Protein AF-W9XKM1-F1 (afdb_monomer)

Solvent-accessible surface area (backbone atoms only — not comparable to full-atom values): 10961 Å² total; per-residue (Å²): 141,80,84,82,75,74,80,85,58,85,88,70,73,71,80,74,59,66,71,58,50,53,51,24,48,54,52,38,50,54,52,42,35,68,69,61,77,43,80,71,68,60,67,66,63,49,51,52,53,51,56,57,52,71,76,43,69,80,88,74,61,53,61,64,57,55,27,32,53,25,26,48,48,12,39,14,36,40,74,69,46,88,64,74,49,100,87,43,54,47,30,51,67,38,40,53,52,20,59,73,55,48,57,98,63,76,60,50,86,80,45,43,65,62,48,46,34,32,38,50,42,46,21,51,43,26,46,74,71,73,36,50,74,59,16,53,49,36,45,48,52,47,57,54,52,51,48,57,51,23,73,73,64,80,43,88,72,78,61,88,76,37,67,60,51,44,58,52,56,44,44,55,48,34,41,73,72,62,77,39,74,77,83,70,69,82,83,127

Radius of gyration: 17.07 Å; Cα contacts (8 Å, |Δi|>4): 167; chains: 1; bounding box: 62×36×40 Å

Organism: NCBI:txid1182542

Secondary structure (DSSP, 8-state):
---------GGG-PPPPHHHHHHHHHHHHHHHHHHHS--SS-HHHHHHHHHHHHTS-GGGS-HHHHHHHHHHHHHHHHHHS-S-BTTBSTTHHHHHHHHHHS-SS--TTTSHHHHHHHHHHHHHHHHHTT-HHHHHHHHHHHHHHHHHHHHHHT-----TT-HHHIIIIIHHHHHHTTSS---PPP--

pLDDT: mean 70.43, std 17.5, range [31.95, 93.12]

Foldseek 3Di:
DDDPPPPPDLVPDDDDDLVVLLVLLVLLQVVLCVLAVDDLDDSVVLSVVSVVCVVDDVVVDDLLNLLLSLLSQLRSQQSVDAAADPVGGRSVVSLVSSVVSQPPQNPCVPVVSSSSSSLLSSLLSCLLQVVNVSNVVSLVSNVVVLVVVCVVPVDCPPCVSPSSCSSVVSVVVCCVVVVHPHRDDPDD

Mean predicted aligned error: 11.49 Å

Structure (mmCIF, N/CA/C/O backbone):
data_AF-W9XKM1-F1
#
_entry.id   AF-W9XKM1-F1
#
loop_
_atom_site.group_PDB
_atom_site.id
_atom_site.type_symbol
_atom_site.label_atom_id
_atom_site.label_alt_id
_atom_site.label_comp_id
_atom_site.label_asym_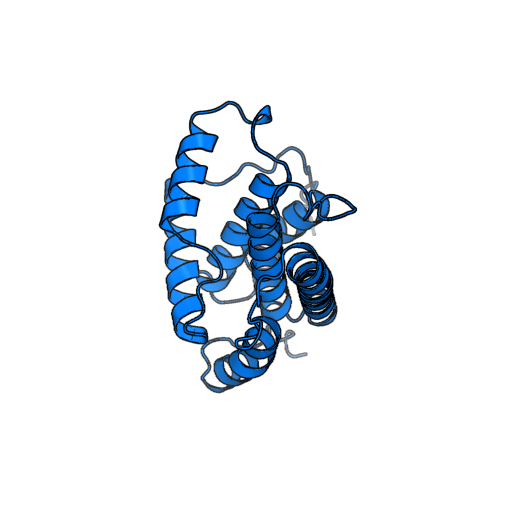id
_atom_site.label_entity_id
_atom_site.label_seq_id
_atom_site.pdbx_PDB_ins_code
_atom_site.Cartn_x
_atom_site.Cartn_y
_atom_site.Cartn_z
_atom_site.occupancy
_atom_site.B_iso_or_equiv
_atom_site.auth_seq_id
_atom_site.auth_comp_id
_atom_site.auth_asym_id
_atom_site.auth_atom_id
_atom_site.pdbx_PDB_model_num
ATOM 1 N N . MET A 1 1 ? -38.779 -1.112 3.020 1.00 37.41 1 MET A N 1
ATOM 2 C CA . MET A 1 1 ? -37.574 -1.793 2.506 1.00 37.41 1 MET A CA 1
ATOM 3 C C . MET A 1 1 ? -37.216 -1.157 1.175 1.00 37.41 1 MET A C 1
ATOM 5 O O . MET A 1 1 ? -37.836 -1.490 0.178 1.00 37.41 1 MET A O 1
ATOM 9 N N . HIS A 1 2 ? -36.272 -0.221 1.168 1.00 33.53 2 HIS A N 1
ATOM 10 C CA . HIS A 1 2 ? -35.608 0.214 -0.058 1.00 33.53 2 HIS A CA 1
ATOM 11 C C . HIS A 1 2 ? -34.114 0.034 0.182 1.00 33.53 2 HIS A C 1
ATOM 13 O O . HIS A 1 2 ? -33.497 0.779 0.934 1.00 33.53 2 HIS A O 1
ATOM 19 N N . GLN A 1 3 ? -33.582 -1.066 -0.350 1.00 35.78 3 GLN A N 1
ATOM 20 C CA . GLN A 1 3 ? -32.151 -1.233 -0.546 1.00 35.78 3 GLN A CA 1
ATOM 21 C C . GLN A 1 3 ? -31.776 -0.336 -1.721 1.00 35.78 3 GLN A C 1
ATOM 23 O O . GLN A 1 3 ? -32.023 -0.694 -2.871 1.00 35.78 3 GLN A O 1
ATOM 28 N N . ASP A 1 4 ? -31.196 0.822 -1.424 1.00 36.50 4 ASP A N 1
ATOM 29 C CA . ASP A 1 4 ? -30.452 1.591 -2.413 1.00 36.50 4 ASP A CA 1
ATOM 30 C C . ASP A 1 4 ? -29.181 0.808 -2.753 1.00 36.50 4 ASP A C 1
ATOM 32 O O . ASP A 1 4 ? -28.128 0.950 -2.127 1.00 36.50 4 ASP A O 1
ATOM 36 N N . GLN A 1 5 ? -29.295 -0.082 -3.738 1.00 37.34 5 GLN A N 1
ATOM 37 C CA . GLN A 1 5 ? -28.130 -0.554 -4.466 1.00 37.34 5 GLN A CA 1
ATOM 38 C C . GLN A 1 5 ? -27.598 0.622 -5.277 1.00 37.34 5 GLN A C 1
ATOM 40 O O . GLN A 1 5 ? -28.120 0.946 -6.341 1.00 37.34 5 GLN A O 1
ATOM 45 N N . ILE A 1 6 ? -26.566 1.278 -4.750 1.00 46.25 6 ILE A N 1
ATOM 46 C CA . ILE A 1 6 ? -25.775 2.243 -5.510 1.00 46.25 6 ILE A CA 1
ATOM 47 C C . ILE A 1 6 ? -25.197 1.485 -6.716 1.00 46.25 6 ILE A C 1
ATOM 49 O O . ILE A 1 6 ? -24.478 0.500 -6.512 1.00 46.25 6 ILE A O 1
ATOM 53 N N . PRO A 1 7 ? -25.494 1.901 -7.961 1.00 38.72 7 PRO A N 1
ATOM 54 C CA . PRO A 1 7 ? -24.871 1.324 -9.139 1.00 38.72 7 PRO A CA 1
ATOM 55 C C . PRO A 1 7 ? -23.360 1.522 -9.025 1.00 38.72 7 PRO A C 1
ATOM 57 O O . PRO A 1 7 ? -22.879 2.648 -8.903 1.00 38.72 7 PRO A O 1
ATOM 60 N N . TRP A 1 8 ? -22.603 0.428 -9.016 1.00 50.75 8 TRP A N 1
ATOM 61 C CA . TRP A 1 8 ? -21.153 0.495 -9.100 1.00 50.75 8 TRP A CA 1
ATOM 62 C C . TRP A 1 8 ? -20.805 1.011 -10.506 1.00 50.75 8 TRP A C 1
ATOM 64 O O . TRP A 1 8 ? -20.837 0.265 -11.478 1.00 50.75 8 TRP A O 1
ATOM 74 N N . ASP A 1 9 ? -20.535 2.307 -10.648 1.00 42.50 9 ASP A N 1
ATOM 75 C CA . ASP A 1 9 ? -19.925 2.841 -11.864 1.00 42.50 9 ASP A CA 1
ATOM 76 C C . ASP A 1 9 ? -18.401 2.893 -11.655 1.00 42.50 9 ASP A C 1
ATOM 78 O O . ASP A 1 9 ? -17.903 3.766 -10.938 1.00 42.50 9 ASP A O 1
ATOM 82 N N . PRO A 1 10 ? -17.622 1.964 -12.241 1.00 45.06 10 PRO A N 1
ATOM 83 C CA . PRO A 1 10 ? -16.162 1.953 -12.131 1.00 45.06 10 PRO A CA 1
ATOM 84 C C . PRO A 1 10 ? -15.509 3.177 -12.801 1.00 45.06 10 PRO A C 1
ATOM 86 O O . PRO A 1 10 ? -14.310 3.401 -12.621 1.00 45.06 10 PRO A O 1
ATOM 89 N N . SER A 1 11 ? -16.282 3.968 -13.551 1.00 43.75 11 SER A N 1
ATOM 90 C CA . SER A 1 11 ? -15.864 5.210 -14.214 1.00 43.75 11 SER A CA 1
ATOM 91 C C . SER A 1 11 ? -15.835 6.412 -13.260 1.00 43.75 11 SER A C 1
ATOM 93 O O . SER A 1 11 ? -15.172 7.403 -13.552 1.00 43.75 11 SER A O 1
ATOM 95 N N . ALA A 1 12 ? -16.511 6.324 -12.108 1.00 52.44 12 ALA A N 1
ATOM 96 C CA . ALA A 1 12 ? -16.621 7.400 -11.117 1.00 52.44 12 ALA A CA 1
ATOM 97 C C . ALA A 1 12 ? -15.584 7.304 -9.979 1.00 52.44 12 ALA A C 1
ATOM 99 O O . ALA A 1 12 ? -15.695 8.001 -8.969 1.00 52.44 12 ALA A O 1
ATOM 100 N N . PHE A 1 13 ? -14.579 6.430 -10.105 1.00 64.56 13 PHE A N 1
ATOM 101 C CA . PHE A 1 13 ? -13.534 6.286 -9.094 1.00 64.56 13 PHE A CA 1
ATOM 102 C C . PHE A 1 13 ? -12.560 7.474 -9.154 1.00 64.56 13 PHE A C 1
ATOM 104 O O . PHE A 1 13 ? -11.549 7.439 -9.857 1.00 64.56 13 PHE A O 1
ATOM 111 N N . SER A 1 14 ? -12.874 8.544 -8.424 1.00 73.25 14 SER A N 1
ATOM 112 C CA . SER A 1 14 ? -11.976 9.683 -8.236 1.00 73.25 14 SER A CA 1
ATOM 113 C C . SER A 1 14 ? -10.984 9.402 -7.109 1.00 73.25 14 SER A C 1
ATOM 115 O O . SER A 1 14 ? -11.387 9.020 -6.007 1.00 73.25 14 SER A O 1
ATOM 117 N N . LEU A 1 15 ? -9.694 9.633 -7.360 1.00 79.62 15 LEU A N 1
ATOM 118 C CA . LEU A 1 15 ? -8.686 9.605 -6.302 1.00 79.62 15 LEU A CA 1
ATOM 119 C C . LEU A 1 15 ? -8.978 10.702 -5.259 1.00 79.62 15 LEU A C 1
ATOM 121 O O . LEU A 1 15 ? -9.463 11.778 -5.619 1.00 79.62 15 LEU A O 1
ATOM 125 N N . PRO A 1 16 ? -8.699 10.449 -3.968 1.00 85.75 16 PRO A N 1
ATOM 126 C CA . PRO A 1 16 ? -8.820 11.471 -2.939 1.00 85.75 16 PRO A CA 1
ATOM 127 C C . PRO A 1 16 ? -7.773 12.588 -3.128 1.00 85.75 16 PRO A C 1
ATOM 129 O O . PRO A 1 16 ? -6.816 12.411 -3.883 1.00 85.75 16 PRO A O 1
ATOM 132 N N . PRO A 1 17 ? -7.917 13.731 -2.430 1.00 87.50 17 PRO A N 1
ATOM 133 C CA . PRO A 1 17 ? -6.963 14.834 -2.519 1.00 87.50 17 PRO A CA 1
ATOM 134 C C . PRO A 1 17 ? -5.532 14.402 -2.181 1.00 87.50 17 PRO A C 1
ATOM 136 O O . PRO A 1 17 ? -5.320 13.5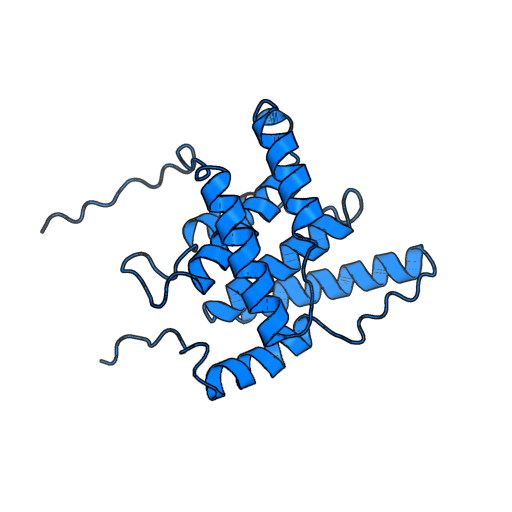83 -1.285 1.00 87.50 17 PRO A O 1
ATOM 139 N N . ASN A 1 18 ? -4.542 15.001 -2.845 1.00 87.75 18 ASN A N 1
ATOM 140 C CA . ASN A 1 18 ? -3.132 14.642 -2.664 1.00 87.75 18 ASN A CA 1
ATOM 141 C C . ASN A 1 18 ? -2.648 14.752 -1.222 1.00 87.75 18 ASN A C 1
ATOM 143 O O . ASN A 1 18 ? -1.907 13.884 -0.778 1.00 87.75 18 ASN A O 1
ATOM 147 N N . ASP A 1 19 ? -3.100 15.762 -0.477 1.00 89.81 19 ASP A N 1
ATOM 148 C CA . ASP A 1 19 ? -2.729 15.933 0.932 1.00 89.81 19 ASP A CA 1
ATOM 149 C C . ASP A 1 19 ? -3.210 14.754 1.786 1.00 89.81 19 ASP A C 1
ATOM 151 O O . ASP A 1 19 ? -2.513 14.290 2.688 1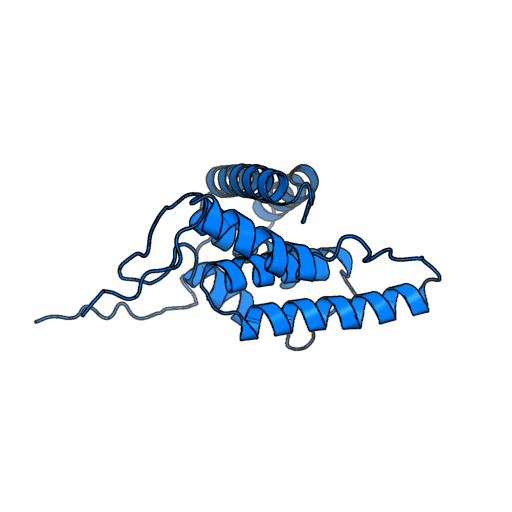.00 89.81 19 ASP A O 1
ATOM 155 N N . TYR A 1 20 ? -4.384 14.207 1.457 1.00 90.38 20 TYR A N 1
ATOM 156 C CA . TYR A 1 20 ? -4.904 13.017 2.117 1.00 90.38 20 TYR A CA 1
ATOM 157 C C . TYR A 1 20 ? -4.104 11.771 1.730 1.00 90.38 20 TYR A C 1
ATOM 159 O O . TYR A 1 20 ? -3.765 10.974 2.601 1.00 90.38 20 TYR A O 1
ATOM 167 N N . ILE A 1 21 ? -3.733 11.617 0.454 1.00 92.31 21 ILE A N 1
ATOM 168 C CA . ILE A 1 21 ? -2.845 10.526 0.017 1.00 92.31 21 ILE A CA 1
ATOM 169 C C . ILE A 1 21 ? -1.491 10.627 0.732 1.00 92.31 21 ILE A C 1
ATOM 171 O O . ILE A 1 21 ? -0.988 9.621 1.226 1.00 92.31 21 ILE A O 1
ATOM 175 N N . ALA A 1 22 ? -0.928 11.830 0.851 1.00 92.31 22 ALA A N 1
ATOM 176 C CA . ALA A 1 22 ? 0.333 12.057 1.543 1.00 92.31 22 ALA A CA 1
ATOM 177 C C . ALA A 1 22 ? 0.248 11.694 3.029 1.00 92.31 22 ALA A C 1
ATOM 179 O O . ALA A 1 22 ? 1.151 11.049 3.560 1.00 92.31 22 ALA A O 1
ATOM 180 N N . HIS A 1 23 ? -0.863 12.024 3.688 1.00 93.12 23 HIS A N 1
ATOM 181 C CA . HIS A 1 23 ? -1.131 11.561 5.045 1.00 93.12 23 HIS A CA 1
ATOM 182 C C . HIS A 1 23 ? -1.189 10.025 5.125 1.00 93.12 23 HIS A C 1
ATOM 184 O O . HIS A 1 23 ? -0.547 9.432 5.991 1.00 93.12 23 HIS A O 1
ATOM 190 N N . LEU A 1 24 ? -1.892 9.359 4.201 1.00 91.75 24 LEU A N 1
ATOM 191 C CA . LEU A 1 24 ? -1.970 7.892 4.164 1.00 91.75 24 LEU A CA 1
ATOM 192 C C . LEU A 1 24 ? -0.611 7.223 3.920 1.00 91.75 24 LEU A C 1
ATOM 194 O O . LEU A 1 24 ? -0.358 6.160 4.486 1.00 91.75 24 LEU A O 1
ATOM 198 N N . VAL A 1 25 ? 0.274 7.838 3.133 1.00 92.06 25 VAL A N 1
ATOM 199 C CA . VAL A 1 25 ? 1.662 7.381 2.953 1.00 92.06 25 VAL A CA 1
ATOM 200 C C . VAL A 1 25 ? 2.402 7.373 4.290 1.00 92.06 25 VAL A C 1
ATOM 202 O O . VAL A 1 25 ? 2.998 6.359 4.642 1.00 92.06 25 VAL A O 1
ATOM 205 N N . GLN A 1 26 ? 2.312 8.460 5.062 1.00 91.06 26 GLN A N 1
ATOM 206 C CA . GLN A 1 26 ? 2.967 8.564 6.372 1.00 91.06 26 GLN A CA 1
ATOM 207 C C . GLN A 1 26 ? 2.415 7.545 7.374 1.00 91.06 26 GLN A C 1
ATOM 209 O O . GLN A 1 26 ? 3.177 6.894 8.087 1.00 91.06 26 GLN A O 1
ATOM 214 N N . VAL A 1 27 ? 1.090 7.361 7.397 1.00 90.00 27 VAL A N 1
ATOM 215 C CA . VAL A 1 27 ? 0.441 6.316 8.206 1.00 90.00 27 VAL A CA 1
ATOM 216 C C . VAL A 1 27 ? 0.972 4.938 7.809 1.00 90.00 27 VAL A C 1
ATOM 218 O O . VAL A 1 27 ? 1.378 4.153 8.664 1.00 90.00 27 VAL A O 1
ATOM 221 N N . THR A 1 28 ? 1.002 4.648 6.510 1.00 87.62 28 THR A N 1
ATOM 222 C CA . THR A 1 28 ? 1.434 3.350 5.988 1.00 87.62 28 THR A CA 1
ATOM 223 C C . THR A 1 28 ? 2.886 3.058 6.352 1.00 87.62 28 THR A C 1
ATOM 225 O O . THR A 1 28 ? 3.167 2.001 6.917 1.00 87.62 28 THR A O 1
ATOM 228 N N . ASP A 1 29 ? 3.790 4.006 6.111 1.00 86.56 29 ASP A N 1
ATOM 229 C CA . ASP A 1 29 ? 5.207 3.874 6.453 1.00 86.56 29 ASP A CA 1
ATOM 230 C C . ASP A 1 29 ? 5.412 3.648 7.958 1.00 86.56 29 ASP A C 1
ATOM 232 O O . ASP A 1 29 ? 6.050 2.671 8.357 1.00 86.56 29 ASP A O 1
ATOM 236 N N . TYR A 1 30 ? 4.784 4.471 8.806 1.00 85.62 30 TYR A N 1
ATOM 237 C CA . TYR A 1 30 ? 4.894 4.354 10.260 1.00 85.62 30 TYR A CA 1
ATOM 238 C C . TYR A 1 30 ? 4.453 2.975 10.769 1.00 85.62 30 TYR A C 1
ATOM 240 O O . TYR A 1 30 ? 5.149 2.338 11.567 1.00 85.62 30 TYR A O 1
ATOM 248 N N . HIS A 1 31 ? 3.299 2.490 10.307 1.00 81.38 31 HIS A N 1
ATOM 249 C CA . HIS A 1 31 ? 2.746 1.218 10.766 1.00 81.38 31 HIS A CA 1
ATOM 250 C C . HIS A 1 31 ? 3.530 0.011 10.235 1.00 81.38 31 HIS A C 1
ATOM 252 O O . HIS A 1 31 ? 3.802 -0.911 11.007 1.00 81.38 31 HIS A O 1
ATOM 258 N N . ILE A 1 32 ? 3.941 0.009 8.964 1.00 77.25 32 ILE A N 1
ATOM 259 C CA . ILE A 1 32 ? 4.715 -1.101 8.388 1.00 77.25 32 ILE A CA 1
ATOM 260 C C . ILE A 1 32 ? 6.120 -1.160 9.004 1.00 77.25 32 ILE A C 1
ATOM 262 O O . ILE A 1 32 ? 6.561 -2.242 9.413 1.00 77.25 32 ILE A O 1
ATOM 266 N N . ASN A 1 33 ? 6.798 -0.016 9.151 1.00 74.19 33 ASN A N 1
ATOM 267 C CA . ASN A 1 33 ? 8.105 0.039 9.808 1.00 74.19 33 ASN A CA 1
ATOM 268 C C . ASN A 1 33 ? 8.017 -0.446 11.257 1.00 74.19 33 ASN A C 1
ATOM 270 O O . ASN A 1 33 ? 8.885 -1.194 11.702 1.00 74.19 33 ASN A O 1
ATOM 274 N N . ARG A 1 34 ? 6.935 -0.117 11.971 1.00 71.50 34 ARG A N 1
ATOM 275 C CA . ARG A 1 34 ? 6.706 -0.606 13.336 1.00 71.50 34 ARG A CA 1
ATOM 276 C C . ARG A 1 34 ? 6.471 -2.115 13.404 1.00 71.50 34 ARG A C 1
ATOM 278 O O . ARG A 1 34 ? 6.966 -2.752 14.330 1.00 71.50 34 ARG A O 1
ATOM 285 N N . ILE A 1 35 ? 5.729 -2.691 12.456 1.00 65.00 35 ILE A N 1
ATOM 286 C CA . ILE A 1 35 ? 5.505 -4.142 12.416 1.00 65.00 35 ILE A CA 1
ATOM 287 C C . ILE A 1 35 ? 6.838 -4.832 12.133 1.00 65.00 35 ILE A C 1
ATOM 289 O O . ILE A 1 35 ? 7.233 -5.732 12.868 1.00 65.00 35 ILE A O 1
ATOM 293 N N . GLY A 1 36 ? 7.581 -4.398 11.114 1.00 56.91 36 GLY A N 1
ATOM 294 C CA . GLY A 1 36 ? 8.627 -5.225 10.521 1.00 56.91 36 GLY A CA 1
ATOM 295 C C . GLY A 1 36 ? 10.058 -4.722 10.508 1.00 56.91 36 GLY A C 1
ATOM 296 O O . GLY A 1 36 ? 10.932 -5.518 10.167 1.00 56.91 36 GLY A O 1
ATOM 297 N N . ASN A 1 37 ? 10.317 -3.455 10.832 1.00 57.12 37 ASN A N 1
ATOM 298 C CA . ASN A 1 37 ? 11.535 -2.756 10.394 1.00 57.12 37 ASN A CA 1
ATOM 299 C C . ASN A 1 37 ? 11.802 -2.983 8.888 1.00 57.12 37 ASN A C 1
ATOM 301 O O . ASN A 1 37 ? 12.943 -3.184 8.466 1.00 57.12 37 ASN A O 1
ATOM 305 N N . CYS A 1 38 ? 10.729 -3.052 8.097 1.00 57.44 38 CYS A N 1
ATOM 306 C CA . CYS A 1 38 ? 10.755 -3.356 6.675 1.00 57.44 38 CYS A CA 1
ATOM 307 C C . CYS A 1 38 ? 10.128 -2.177 5.939 1.00 57.44 38 CYS A C 1
ATOM 309 O O . CYS A 1 38 ? 8.938 -1.928 6.089 1.00 57.44 38 CYS A O 1
ATOM 311 N N . SER A 1 39 ? 10.931 -1.467 5.152 1.00 65.38 39 SER A N 1
ATOM 312 C CA . SER A 1 39 ? 10.422 -0.462 4.225 1.00 65.38 39 SER A CA 1
ATOM 313 C C . SER A 1 39 ? 9.959 -1.189 2.962 1.00 65.38 39 SER A C 1
ATOM 315 O O . SER A 1 39 ? 10.750 -1.864 2.302 1.00 65.38 39 SER A O 1
ATOM 317 N N . VAL A 1 40 ? 8.653 -1.128 2.690 1.00 70.56 40 VAL A N 1
ATOM 318 C CA . VAL A 1 40 ? 8.044 -1.723 1.485 1.00 70.56 40 VAL A CA 1
ATOM 319 C C . VAL A 1 40 ? 8.234 -0.815 0.275 1.00 70.56 40 VAL A C 1
ATOM 321 O O . VAL A 1 40 ? 8.326 -1.325 -0.833 1.00 70.56 40 VAL A O 1
ATOM 324 N N . PHE A 1 41 ? 8.296 0.497 0.499 1.00 78.00 41 PHE A N 1
ATOM 325 C CA . PHE A 1 41 ? 8.561 1.533 -0.495 1.00 78.00 41 PHE A CA 1
ATOM 326 C C . PHE A 1 41 ? 9.168 2.760 0.204 1.00 78.00 41 PHE A C 1
ATOM 328 O O . PHE A 1 41 ? 9.021 2.914 1.421 1.00 78.00 41 PHE A O 1
ATOM 335 N N . ASP A 1 42 ? 9.827 3.641 -0.553 1.00 83.56 42 ASP A N 1
ATOM 336 C CA . ASP A 1 42 ? 10.348 4.918 -0.044 1.00 83.56 42 ASP A CA 1
ATOM 337 C C . ASP A 1 42 ? 9.249 6.006 -0.076 1.00 83.56 42 ASP A C 1
ATOM 339 O O . ASP A 1 42 ? 8.798 6.392 -1.165 1.00 83.56 42 ASP A O 1
ATOM 343 N N . PRO A 1 43 ? 8.821 6.546 1.085 1.00 86.56 43 PRO A N 1
ATOM 344 C CA . PRO A 1 43 ? 7.783 7.575 1.155 1.00 86.56 43 PRO A CA 1
ATOM 345 C C . PRO A 1 43 ? 8.127 8.845 0.375 1.00 86.56 43 PRO A C 1
ATOM 347 O O . PRO A 1 43 ? 7.245 9.465 -0.216 1.00 86.56 43 PRO A O 1
ATOM 350 N N . THR A 1 44 ? 9.401 9.237 0.351 1.00 87.81 44 THR A N 1
ATOM 351 C CA . THR A 1 44 ? 9.869 10.453 -0.326 1.00 87.81 44 THR A CA 1
ATOM 352 C C . THR A 1 44 ? 9.739 10.287 -1.832 1.00 87.81 44 THR A C 1
ATOM 354 O O . THR A 1 44 ? 9.128 11.122 -2.502 1.00 87.81 44 THR A O 1
ATOM 357 N N . VAL A 1 45 ? 10.230 9.160 -2.356 1.00 87.44 45 VAL A N 1
ATOM 358 C CA . VAL A 1 45 ? 10.136 8.828 -3.786 1.00 87.44 45 VAL A CA 1
ATOM 359 C C . VAL A 1 45 ? 8.674 8.731 -4.219 1.00 87.44 45 VAL A C 1
ATOM 361 O O . VAL A 1 45 ? 8.307 9.239 -5.283 1.00 87.44 45 VAL A O 1
ATOM 364 N N . PHE A 1 46 ? 7.819 8.129 -3.392 1.00 88.81 46 PHE A N 1
ATOM 365 C CA . PHE A 1 46 ? 6.390 8.036 -3.676 1.00 88.81 46 PHE A CA 1
ATOM 366 C C . PHE A 1 46 ? 5.721 9.419 -3.740 1.00 88.81 46 PHE A C 1
ATOM 368 O O . PHE A 1 46 ? 4.984 9.707 -4.685 1.00 88.81 46 PHE A O 1
ATOM 375 N N . LEU A 1 47 ? 5.989 10.303 -2.773 1.00 90.38 47 LEU A N 1
ATOM 376 C CA . LEU A 1 47 ? 5.415 11.654 -2.743 1.00 90.38 47 LEU A CA 1
ATOM 377 C C . LEU A 1 47 ? 5.896 12.517 -3.916 1.00 90.38 47 LEU A C 1
ATOM 379 O O . LEU A 1 47 ? 5.104 13.265 -4.495 1.00 90.38 47 LEU A O 1
ATOM 383 N N . GLU A 1 48 ? 7.157 12.377 -4.326 1.00 89.50 48 GLU A N 1
ATOM 384 C CA . GLU A 1 48 ? 7.662 13.027 -5.537 1.00 89.50 48 GLU A CA 1
ATOM 385 C C . GLU A 1 48 ? 6.924 12.546 -6.793 1.00 89.50 48 GLU A C 1
ATOM 387 O O . GLU A 1 48 ? 6.491 13.366 -7.612 1.00 89.50 48 GLU A O 1
ATOM 392 N N . LYS A 1 49 ? 6.741 11.226 -6.948 1.00 87.19 49 LYS A N 1
ATOM 393 C CA . LYS A 1 49 ? 5.960 10.645 -8.053 1.00 87.19 49 LYS A CA 1
ATOM 394 C C . LYS A 1 49 ? 4.504 11.138 -8.028 1.00 87.19 49 LYS A C 1
ATOM 396 O O . LYS A 1 49 ? 3.956 11.487 -9.079 1.00 87.19 49 LYS A O 1
ATOM 401 N N . LEU A 1 50 ? 3.894 11.252 -6.845 1.00 88.38 50 LEU A N 1
ATOM 402 C CA . LEU A 1 50 ? 2.534 11.773 -6.653 1.00 88.38 50 LEU A CA 1
ATOM 403 C C . LEU A 1 50 ? 2.398 13.236 -7.098 1.00 88.38 50 LEU A C 1
ATOM 405 O O . LEU A 1 50 ? 1.469 13.569 -7.842 1.00 88.38 50 LEU A O 1
ATOM 409 N N . ALA A 1 51 ? 3.342 14.097 -6.711 1.00 86.56 51 ALA A N 1
ATOM 410 C CA . ALA A 1 51 ? 3.363 15.505 -7.110 1.00 86.56 51 ALA A CA 1
ATOM 411 C C . ALA A 1 51 ? 3.556 15.676 -8.630 1.00 86.56 51 ALA A C 1
ATOM 413 O O . ALA A 1 51 ? 2.884 16.496 -9.268 1.00 86.56 51 ALA A O 1
ATOM 414 N N . ARG A 1 52 ? 4.423 14.857 -9.241 1.00 84.56 52 ARG A N 1
ATOM 415 C CA . ARG A 1 52 ? 4.649 14.856 -10.700 1.00 84.56 52 ARG A CA 1
ATOM 416 C C . ARG A 1 52 ? 3.426 14.386 -11.482 1.00 84.56 52 ARG A C 1
ATOM 418 O O . ARG A 1 52 ? 3.148 14.910 -12.553 1.00 84.56 52 ARG A O 1
ATOM 425 N N . THR A 1 53 ? 2.688 13.419 -10.946 1.00 80.62 53 THR A N 1
ATOM 426 C CA . THR A 1 53 ? 1.503 12.867 -11.618 1.00 80.62 53 THR A CA 1
ATOM 427 C C . THR A 1 53 ? 0.300 13.793 -11.491 1.00 80.62 53 THR A C 1
ATOM 429 O O . THR A 1 53 ? -0.481 13.914 -12.423 1.00 80.62 53 THR A O 1
ATOM 4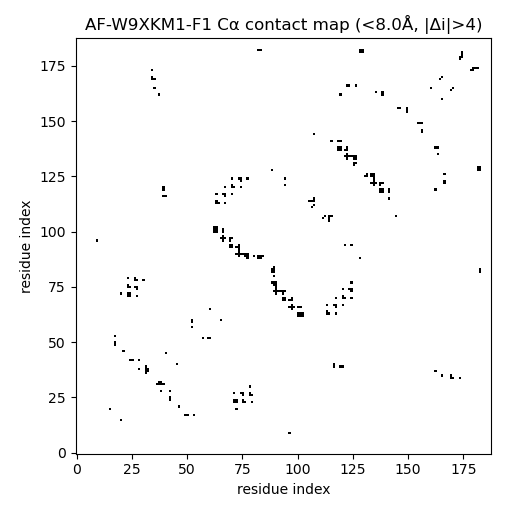32 N N . SER A 1 54 ? 0.181 14.505 -10.372 1.00 74.81 54 SER A N 1
ATOM 433 C CA . SER A 1 54 ? -0.914 15.459 -10.151 1.00 74.81 54 SER A CA 1
ATOM 434 C C . SER A 1 54 ? -0.804 16.739 -10.972 1.00 74.81 54 SER A C 1
ATOM 436 O O . SER A 1 54 ? -1.804 17.407 -11.207 1.00 74.81 54 SER A O 1
ATOM 438 N N . SER A 1 55 ? 0.412 17.095 -11.389 1.00 64.38 55 SER A N 1
ATOM 439 C CA . SER A 1 55 ? 0.669 18.229 -12.284 1.00 64.38 55 SER A CA 1
ATOM 440 C C . SER A 1 55 ? 0.554 17.864 -13.771 1.00 64.38 55 SER A C 1
ATOM 442 O O . SER A 1 55 ? 0.573 18.758 -14.617 1.00 64.38 55 SER A O 1
ATOM 444 N N . ARG A 1 56 ? 0.410 16.574 -14.103 1.00 59.06 56 ARG A N 1
ATOM 445 C CA . ARG A 1 56 ? 0.232 16.060 -15.468 1.00 59.06 56 ARG A CA 1
ATOM 446 C C . ARG A 1 56 ? -1.207 15.601 -15.694 1.00 59.06 56 ARG A C 1
ATOM 448 O O . ARG A 1 56 ? -1.938 15.293 -14.758 1.00 59.06 56 ARG A O 1
ATOM 455 N N . SER A 1 57 ? -1.636 15.562 -16.955 1.00 53.31 57 SER A N 1
ATOM 456 C CA . SER A 1 57 ? -2.961 15.035 -17.294 1.00 53.31 57 SER A CA 1
ATOM 457 C C . SER A 1 57 ? -3.038 13.517 -17.013 1.00 53.31 57 SER A C 1
ATOM 459 O O . SER A 1 57 ? -2.057 12.812 -17.266 1.00 53.31 57 SER A O 1
ATOM 461 N N . PRO A 1 58 ? -4.190 12.985 -16.547 1.00 50.75 58 PRO A N 1
ATOM 462 C CA . PRO A 1 58 ? -4.363 11.578 -16.159 1.00 50.75 58 PRO A CA 1
ATOM 463 C C . PRO A 1 58 ? -3.931 10.490 -17.172 1.00 50.75 58 PRO A C 1
ATOM 465 O O . PRO A 1 58 ? -3.576 9.409 -16.702 1.00 50.75 58 PRO A O 1
ATOM 468 N N . PRO A 1 59 ? -3.909 10.691 -18.510 1.00 50.72 59 PRO A N 1
ATOM 469 C CA . PRO A 1 59 ? -3.450 9.646 -19.434 1.00 50.72 59 PRO A CA 1
ATOM 470 C C . PRO A 1 59 ? -1.933 9.378 -19.444 1.00 50.72 59 PRO A C 1
ATOM 472 O O . PRO A 1 59 ? -1.521 8.405 -20.067 1.00 50.72 59 PRO A O 1
ATOM 475 N N . GLU A 1 60 ? -1.089 10.187 -18.788 1.00 57.81 60 GLU A N 1
ATOM 476 C CA . GLU A 1 60 ? 0.375 9.969 -18.798 1.00 57.81 60 GLU A CA 1
ATOM 477 C C . GLU A 1 60 ? 0.892 9.030 -17.694 1.00 57.81 60 GLU A C 1
ATOM 479 O O . GLU A 1 60 ? 2.057 8.632 -17.710 1.00 57.81 60 GLU A O 1
ATOM 484 N N . ALA A 1 61 ? 0.055 8.680 -16.717 1.00 64.94 61 ALA A N 1
ATOM 485 C CA . ALA A 1 61 ? 0.439 7.804 -15.616 1.00 64.94 61 ALA A CA 1
ATOM 486 C C . ALA A 1 61 ? 0.452 6.329 -16.049 1.00 64.94 61 ALA A C 1
ATOM 488 O O . ALA A 1 61 ? -0.590 5.816 -16.461 1.00 64.94 61 ALA A O 1
ATOM 489 N N . SER A 1 62 ? 1.587 5.636 -15.866 1.00 78.19 62 SER A N 1
ATOM 490 C CA . SER A 1 62 ? 1.694 4.171 -16.009 1.00 78.19 62 SER A CA 1
ATOM 491 C C . SER A 1 62 ? 0.548 3.476 -15.262 1.00 78.19 62 SER A C 1
ATOM 493 O O . SER A 1 62 ? 0.224 3.847 -14.130 1.00 78.19 62 SER A O 1
ATOM 495 N N . GLU A 1 63 ? -0.080 2.469 -15.877 1.00 80.56 63 GLU A N 1
ATOM 496 C CA . GLU A 1 63 ? -1.149 1.687 -15.236 1.00 80.56 63 GLU A CA 1
ATOM 497 C C . GLU A 1 63 ? -0.671 1.104 -13.904 1.00 80.56 63 GLU A C 1
ATOM 499 O O . GLU A 1 63 ? -1.402 1.125 -12.916 1.00 80.56 63 GLU A O 1
ATOM 504 N N . LEU A 1 64 ? 0.592 0.674 -13.854 1.00 84.19 64 LEU A N 1
ATOM 505 C CA . LEU A 1 64 ? 1.208 0.126 -12.656 1.00 84.19 64 LEU A CA 1
ATOM 506 C C . LEU A 1 64 ? 1.331 1.171 -11.542 1.00 84.19 64 LEU A C 1
ATOM 508 O O . LEU A 1 64 ? 0.997 0.875 -10.398 1.00 84.19 64 LEU A O 1
ATOM 512 N N . TRP A 1 65 ? 1.723 2.403 -11.879 1.00 86.75 65 TRP A N 1
ATOM 513 C CA . TRP A 1 65 ? 1.761 3.514 -10.924 1.00 86.75 65 TRP A CA 1
ATOM 514 C C . TRP A 1 65 ? 0.373 3.802 -10.339 1.00 86.75 65 TRP A C 1
ATOM 516 O O . TRP A 1 65 ? 0.231 3.988 -9.132 1.00 86.75 65 TRP A O 1
ATOM 526 N N . GLN A 1 66 ? -0.678 3.762 -11.162 1.00 86.19 66 GLN A N 1
ATOM 527 C CA . GLN A 1 66 ? -2.047 3.934 -10.664 1.00 86.19 66 GLN A CA 1
ATOM 528 C C . GLN A 1 66 ? -2.440 2.816 -9.688 1.00 86.19 66 GLN A C 1
ATOM 530 O O . GLN A 1 66 ? -3.114 3.079 -8.692 1.00 86.19 66 GLN A O 1
ATOM 535 N N . VAL A 1 67 ? -2.021 1.574 -9.946 1.00 89.44 67 VAL A N 1
ATOM 536 C CA . VAL A 1 67 ? -2.264 0.456 -9.021 1.00 89.44 67 VAL A CA 1
ATOM 537 C C . VAL A 1 67 ? -1.466 0.618 -7.728 1.00 89.44 67 VAL A C 1
ATOM 539 O O . VAL A 1 67 ? -2.016 0.369 -6.653 1.00 89.44 67 VAL A O 1
ATOM 542 N N . GLU A 1 68 ? -0.218 1.080 -7.798 1.00 89.31 68 GLU A N 1
ATOM 543 C CA . GLU A 1 68 ? 0.599 1.385 -6.619 1.00 89.31 68 GLU A CA 1
ATOM 544 C C . GLU A 1 68 ? -0.093 2.433 -5.734 1.00 89.31 68 GLU A C 1
ATOM 546 O O . GLU A 1 68 ? -0.297 2.208 -4.539 1.00 89.31 68 GLU A O 1
ATOM 551 N N . GLN A 1 69 ? -0.568 3.531 -6.337 1.00 90.62 69 GLN A N 1
ATOM 552 C CA . GLN A 1 69 ? -1.316 4.578 -5.637 1.00 90.62 69 GLN A CA 1
ATOM 553 C C . GLN A 1 69 ? -2.567 4.030 -4.945 1.00 90.62 69 GLN A C 1
ATOM 555 O O . GLN A 1 69 ? -2.790 4.291 -3.762 1.00 90.62 69 GLN A O 1
ATOM 560 N N . LEU A 1 70 ? -3.375 3.246 -5.662 1.00 91.25 70 LEU A N 1
ATOM 561 C CA . LEU A 1 70 ? -4.579 2.624 -5.106 1.00 91.25 70 LEU A CA 1
ATOM 562 C C . LEU A 1 70 ? -4.247 1.680 -3.949 1.00 91.25 70 LEU A C 1
ATOM 564 O O . LEU A 1 70 ? -4.966 1.665 -2.953 1.00 91.25 70 LEU A O 1
ATOM 568 N N . SER A 1 71 ? -3.145 0.940 -4.055 1.00 91.19 71 SER A N 1
ATOM 569 C CA . SER A 1 71 ? -2.693 0.004 -3.023 1.00 91.19 71 SER A CA 1
ATOM 570 C C . SER A 1 71 ? -2.267 0.734 -1.748 1.00 91.19 71 SER A C 1
ATOM 572 O O . SER A 1 71 ? -2.675 0.333 -0.657 1.00 91.19 71 SER A O 1
ATOM 574 N N . VAL A 1 72 ? -1.523 1.842 -1.868 1.00 92.25 72 VAL A N 1
ATOM 575 C CA . VAL A 1 72 ? -1.159 2.691 -0.719 1.00 92.25 72 VAL A CA 1
ATOM 576 C C . VAL A 1 72 ? -2.397 3.315 -0.079 1.00 92.25 72 VAL A C 1
ATOM 578 O O . VAL A 1 72 ? -2.514 3.316 1.143 1.00 92.25 72 VAL A O 1
ATOM 581 N N . ILE A 1 73 ? -3.351 3.811 -0.873 1.00 92.25 73 ILE A N 1
ATOM 582 C CA . ILE A 1 73 ? -4.588 4.394 -0.329 1.00 92.25 73 ILE A CA 1
ATOM 583 C C . ILE A 1 73 ? -5.408 3.320 0.394 1.00 92.25 73 ILE A C 1
ATOM 585 O O . ILE A 1 73 ? -5.898 3.568 1.495 1.00 92.25 73 ILE A O 1
ATOM 589 N N . ALA A 1 74 ? -5.550 2.133 -0.204 1.00 92.19 74 ALA A N 1
ATOM 590 C CA . ALA A 1 74 ? -6.276 1.017 0.390 1.00 92.19 74 ALA A CA 1
ATOM 591 C C . ALA A 1 74 ? -5.682 0.640 1.749 1.00 92.19 74 ALA A C 1
ATOM 593 O O . ALA A 1 74 ? -6.390 0.589 2.757 1.00 92.19 74 ALA A O 1
ATOM 594 N N . LEU A 1 75 ? -4.366 0.425 1.777 1.00 89.44 75 LEU A N 1
ATOM 595 C CA . LEU A 1 75 ? -3.651 0.020 2.975 1.00 89.44 75 LEU A CA 1
ATOM 596 C C . LEU A 1 75 ? -3.640 1.128 4.027 1.00 89.44 75 LEU A C 1
ATOM 598 O O . LEU A 1 75 ? -3.981 0.868 5.174 1.00 89.44 75 LEU A O 1
ATOM 602 N N . GLY A 1 76 ? -3.350 2.370 3.648 1.00 90.12 76 GLY A N 1
ATOM 603 C CA . GLY A 1 76 ? -3.380 3.500 4.570 1.00 90.12 76 GLY A CA 1
ATOM 604 C C . GLY A 1 76 ? -4.747 3.676 5.230 1.00 90.12 76 GLY A C 1
ATOM 605 O O . GLY A 1 76 ? -4.808 3.886 6.439 1.00 90.12 76 GLY A O 1
ATOM 606 N N . LYS A 1 77 ? -5.846 3.535 4.473 1.00 89.94 77 LYS A N 1
ATOM 607 C CA . LYS A 1 77 ? -7.207 3.560 5.036 1.00 89.94 77 LYS A CA 1
ATOM 608 C C . LYS A 1 77 ? -7.434 2.420 6.018 1.00 89.94 77 LYS A C 1
ATOM 610 O O . LYS A 1 77 ? -7.957 2.665 7.096 1.00 89.94 77 LYS A O 1
ATOM 615 N N . LEU A 1 78 ? -7.010 1.205 5.678 1.00 88.56 78 LEU A N 1
ATOM 616 C CA . LEU A 1 78 ? -7.130 0.036 6.554 1.00 88.56 78 LEU A CA 1
ATOM 617 C C . LEU A 1 78 ? -6.344 0.183 7.863 1.00 88.56 78 LEU A C 1
ATOM 619 O O . LEU A 1 78 ? -6.789 -0.275 8.910 1.00 88.56 78 LEU A O 1
ATOM 623 N N . LEU A 1 79 ? -5.176 0.821 7.805 1.00 85.12 79 LEU A N 1
ATOM 624 C CA . LEU A 1 79 ? -4.330 1.077 8.971 1.00 85.12 79 LEU A CA 1
ATOM 625 C C . LEU A 1 79 ? -4.870 2.226 9.838 1.00 85.12 79 LEU A C 1
ATOM 627 O O . LEU A 1 79 ? -4.724 2.198 11.062 1.00 85.12 79 LEU A O 1
ATOM 631 N N . LEU A 1 80 ? -5.484 3.231 9.209 1.00 85.88 80 LEU A N 1
ATOM 632 C CA . LEU A 1 80 ? -6.030 4.415 9.871 1.00 85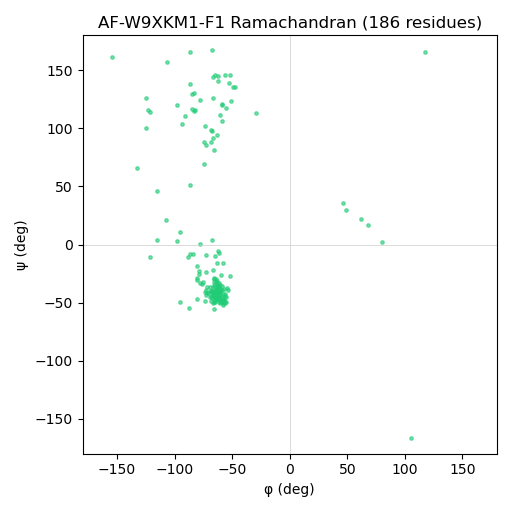.88 80 LEU A CA 1
ATOM 633 C C . LEU A 1 80 ? -7.403 4.152 10.506 1.00 85.88 80 LEU A C 1
ATOM 635 O O . LEU A 1 80 ? -7.647 4.530 11.654 1.00 85.88 80 LEU A O 1
ATOM 639 N N . GLU A 1 81 ? -8.308 3.523 9.760 1.00 80.06 81 GLU A N 1
ATOM 640 C CA . GLU A 1 81 ? -9.685 3.257 10.165 1.00 80.06 81 GLU A CA 1
ATOM 641 C C . GLU A 1 81 ? -9.762 1.891 10.858 1.00 80.06 81 GLU A C 1
ATOM 643 O O . GLU A 1 81 ? -9.594 0.837 10.250 1.00 80.06 81 GLU A O 1
ATOM 648 N N . ARG A 1 82 ? -10.018 1.895 12.170 1.00 64.00 82 ARG A N 1
ATOM 649 C CA . ARG A 1 82 ? -10.159 0.658 12.948 1.00 64.00 82 ARG A CA 1
ATOM 650 C C . ARG A 1 82 ? -11.582 0.112 12.824 1.00 64.00 82 ARG A C 1
ATOM 652 O O . ARG A 1 82 ? -12.509 0.711 13.362 1.00 64.00 82 ARG A O 1
ATOM 659 N N . GLY A 1 83 ? -11.732 -1.062 12.212 1.00 59.12 83 GLY A N 1
ATOM 660 C CA . GLY A 1 83 ? -12.980 -1.833 12.203 1.00 59.12 83 GLY A CA 1
ATOM 661 C C . GLY A 1 83 ? -13.587 -2.037 10.815 1.00 59.12 83 GLY A C 1
ATOM 662 O O . GLY A 1 83 ? -13.201 -1.406 9.837 1.00 59.12 83 GLY A O 1
ATOM 663 N N . VAL A 1 84 ? -14.540 -2.963 10.734 1.00 60.28 84 VAL A N 1
ATOM 664 C CA . VAL A 1 84 ? -15.243 -3.305 9.492 1.00 60.28 84 VAL A CA 1
ATOM 665 C C . VAL A 1 84 ? -16.398 -2.336 9.298 1.00 60.28 84 VAL A C 1
ATOM 667 O O . VAL A 1 84 ? -17.210 -2.142 10.204 1.00 60.28 84 VAL A O 1
ATOM 670 N N . THR A 1 85 ? -16.488 -1.734 8.117 1.00 65.06 85 THR A N 1
ATOM 671 C CA . THR A 1 85 ? -17.654 -0.927 7.742 1.00 65.06 85 THR A CA 1
ATOM 672 C C . THR A 1 85 ? -18.736 -1.822 7.137 1.00 65.06 85 THR A C 1
ATOM 674 O O . THR A 1 85 ? -18.462 -2.944 6.717 1.00 65.06 85 THR A O 1
ATOM 677 N N . SER A 1 86 ? -19.968 -1.327 7.007 1.00 60.31 86 SER A N 1
ATOM 678 C CA . SER A 1 86 ? -21.046 -2.054 6.310 1.00 60.31 86 SER A CA 1
ATOM 679 C C . SER A 1 86 ? -20.718 -2.402 4.848 1.00 60.31 86 SER A C 1
ATOM 681 O O . SER A 1 86 ? -21.376 -3.255 4.261 1.00 60.31 86 SER A O 1
ATOM 683 N N . LEU A 1 87 ? -19.697 -1.764 4.266 1.00 67.69 87 LEU A N 1
ATOM 684 C CA . LEU A 1 87 ? -19.214 -1.975 2.899 1.00 67.69 87 LEU A CA 1
ATOM 685 C C . LEU A 1 87 ? -17.996 -2.915 2.823 1.00 67.69 87 LEU A C 1
ATOM 687 O O . LEU A 1 87 ? -17.457 -3.120 1.735 1.00 67.69 87 LEU A O 1
ATOM 691 N N . GLY A 1 88 ? -17.561 -3.479 3.953 1.00 77.25 88 GLY A N 1
ATOM 692 C CA . GLY A 1 88 ? -16.357 -4.300 4.067 1.00 77.25 88 GLY A CA 1
ATOM 693 C C . GLY A 1 88 ? -15.193 -3.569 4.751 1.00 77.25 88 GLY A C 1
ATOM 694 O O . GLY A 1 88 ? -15.394 -2.530 5.396 1.00 77.25 88 GLY A O 1
ATOM 695 N N . PRO A 1 89 ? -13.970 -4.120 4.663 1.00 84.19 89 PRO A N 1
ATOM 696 C CA . PRO A 1 89 ? -12.799 -3.501 5.266 1.00 84.19 89 PRO A CA 1
ATOM 697 C C . PRO A 1 89 ? -12.490 -2.145 4.605 1.00 84.19 89 PRO A C 1
ATOM 699 O O . PRO A 1 89 ? -12.701 -1.981 3.396 1.00 84.19 89 PRO A O 1
ATOM 702 N N . PRO A 1 90 ? -11.981 -1.160 5.365 1.00 86.75 90 PRO A N 1
ATOM 703 C CA . PRO A 1 90 ? -11.557 0.113 4.797 1.00 86.75 90 PRO A CA 1
ATOM 704 C C . PRO A 1 90 ? -10.573 -0.093 3.639 1.00 86.75 90 PRO A C 1
ATOM 706 O O . PRO A 1 90 ? -9.716 -0.978 3.669 1.00 86.75 90 PRO A O 1
ATOM 709 N N . GLY A 1 91 ? -10.725 0.691 2.572 1.00 86.94 91 GLY A N 1
ATOM 710 C CA . GLY A 1 91 ? -9.866 0.581 1.390 1.00 86.94 91 GLY A CA 1
ATOM 711 C C . GLY A 1 91 ? -10.210 -0.550 0.409 1.00 86.94 91 GLY A C 1
ATOM 712 O O . GLY A 1 91 ? -9.511 -0.710 -0.590 1.00 86.94 91 GLY A O 1
ATOM 713 N N . VAL A 1 92 ? -11.270 -1.340 0.641 1.00 88.25 92 VAL A N 1
ATOM 714 C CA . VAL A 1 92 ? -11.571 -2.509 -0.215 1.00 88.25 92 VAL A CA 1
ATOM 715 C C . VAL A 1 92 ? -11.896 -2.121 -1.658 1.00 88.25 92 VAL A C 1
ATOM 717 O O . VAL A 1 92 ? -11.572 -2.850 -2.592 1.00 88.25 92 VAL A O 1
ATOM 720 N N . ARG A 1 93 ? -12.498 -0.946 -1.871 1.00 8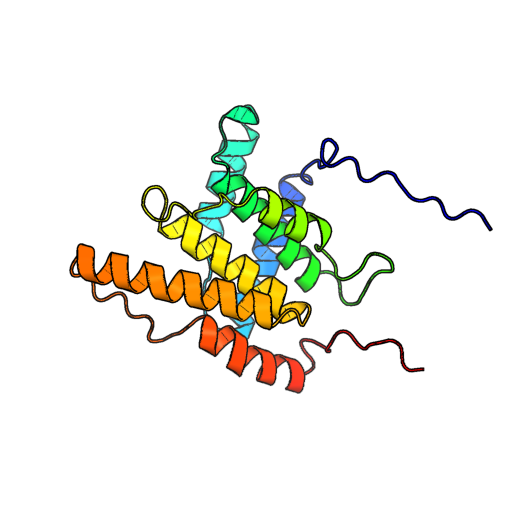8.69 93 ARG A N 1
ATOM 721 C CA . ARG A 1 93 ? -12.845 -0.462 -3.216 1.00 88.69 93 ARG A CA 1
ATOM 722 C C . ARG A 1 93 ? -11.596 -0.102 -4.007 1.00 88.69 93 ARG A C 1
ATOM 724 O O . ARG A 1 93 ? -11.470 -0.495 -5.161 1.00 88.69 93 ARG A O 1
ATOM 731 N N . GLU A 1 94 ? -10.678 0.613 -3.368 1.00 90.31 94 GLU A N 1
ATOM 732 C CA . GLU A 1 94 ? -9.366 0.971 -3.895 1.00 90.31 94 GLU A CA 1
ATOM 733 C C . GLU A 1 94 ? -8.585 -0.299 -4.267 1.00 90.31 94 GLU A C 1
ATOM 735 O O . GLU A 1 94 ? -8.067 -0.402 -5.378 1.00 90.31 94 GLU A O 1
ATOM 740 N N . PHE A 1 95 ? -8.576 -1.294 -3.372 1.00 89.81 95 PHE A N 1
ATOM 741 C CA . PHE A 1 95 ? -7.924 -2.585 -3.589 1.00 89.81 95 PHE A CA 1
ATOM 742 C C . PHE A 1 95 ? -8.502 -3.336 -4.795 1.00 89.81 95 PHE A C 1
ATOM 744 O O . PHE A 1 95 ? -7.758 -3.742 -5.687 1.00 89.81 95 PHE A O 1
ATOM 751 N N . LEU A 1 96 ? -9.829 -3.484 -4.873 1.00 90.00 96 LEU A N 1
ATOM 752 C CA . LEU A 1 96 ? -10.487 -4.166 -5.994 1.00 90.00 96 LEU A CA 1
ATOM 753 C C . LEU A 1 96 ? -10.270 -3.435 -7.325 1.00 90.00 96 LEU A C 1
ATOM 755 O O . LEU A 1 96 ? -10.051 -4.078 -8.354 1.00 90.00 96 LEU A O 1
ATOM 759 N N . HIS A 1 97 ? -10.294 -2.100 -7.309 1.00 88.62 97 HIS A N 1
ATOM 760 C CA . HIS A 1 97 ? -10.013 -1.292 -8.496 1.00 88.62 97 HIS A CA 1
ATOM 761 C C . HIS A 1 97 ? -8.560 -1.445 -8.949 1.00 88.62 97 HIS A C 1
ATOM 763 O O . HIS A 1 97 ? -8.304 -1.595 -10.144 1.00 88.62 97 HIS A O 1
ATOM 769 N N . GLY A 1 98 ? -7.621 -1.484 -8.000 1.00 87.56 98 GLY A N 1
ATOM 770 C CA . GLY A 1 98 ? -6.210 -1.760 -8.261 1.00 87.56 98 GLY A CA 1
ATOM 771 C C . GLY A 1 98 ? -6.000 -3.133 -8.896 1.00 87.56 98 GLY A C 1
ATOM 772 O O . GLY A 1 98 ? -5.352 -3.231 -9.933 1.00 87.56 98 GLY A O 1
ATOM 773 N N . ILE A 1 99 ? -6.622 -4.184 -8.353 1.00 87.31 99 ILE A N 1
ATOM 774 C CA . ILE A 1 99 ? -6.547 -5.540 -8.926 1.00 87.31 99 ILE A CA 1
ATOM 775 C C . ILE A 1 99 ? -7.101 -5.579 -10.349 1.00 87.31 99 ILE A C 1
ATOM 777 O O . ILE A 1 99 ? -6.499 -6.195 -11.223 1.00 87.31 99 ILE A O 1
ATOM 781 N N . LYS A 1 100 ? -8.234 -4.917 -10.606 1.00 86.50 100 LYS A N 1
ATOM 782 C CA . LYS A 1 100 ? -8.844 -4.881 -11.943 1.00 86.50 100 LYS A CA 1
ATOM 783 C C . LYS A 1 100 ? -7.959 -4.169 -12.973 1.00 86.50 100 LYS A C 1
ATOM 785 O O . LYS A 1 100 ? -8.008 -4.515 -14.149 1.00 86.50 100 LYS A O 1
ATOM 790 N N . LYS A 1 101 ? -7.188 -3.172 -12.531 1.00 84.25 101 LYS A N 1
ATOM 791 C CA . LYS A 1 101 ? -6.213 -2.438 -13.349 1.00 84.25 101 LYS A CA 1
ATOM 792 C C . LYS A 1 101 ? -4.854 -3.131 -13.447 1.00 84.25 101 LYS A C 1
ATOM 794 O O . LYS A 1 101 ? -4.009 -2.678 -14.211 1.00 84.25 101 LYS A O 1
ATOM 799 N N . LEU A 1 102 ? -4.625 -4.198 -12.682 1.00 82.31 102 LEU A N 1
ATOM 800 C CA . LEU A 1 102 ? -3.363 -4.916 -12.714 1.00 82.31 102 LEU A CA 1
ATOM 801 C C . LEU A 1 102 ? -3.208 -5.591 -14.088 1.00 82.31 102 LEU A C 1
ATOM 803 O O . LEU A 1 102 ? -4.100 -6.342 -14.498 1.00 82.31 102 LEU A O 1
ATOM 807 N N . PRO A 1 103 ? -2.102 -5.360 -14.813 1.00 74.81 103 PRO A N 1
ATOM 808 C CA . PRO A 1 103 ? -1.911 -5.981 -16.113 1.00 74.81 103 PRO A CA 1
ATOM 809 C C . PRO A 1 103 ? -1.849 -7.516 -15.971 1.00 74.81 103 PRO A C 1
ATOM 811 O O . PRO A 1 103 ? -1.244 -8.024 -15.021 1.00 74.81 103 PRO A O 1
ATOM 814 N N . PRO A 1 104 ? -2.448 -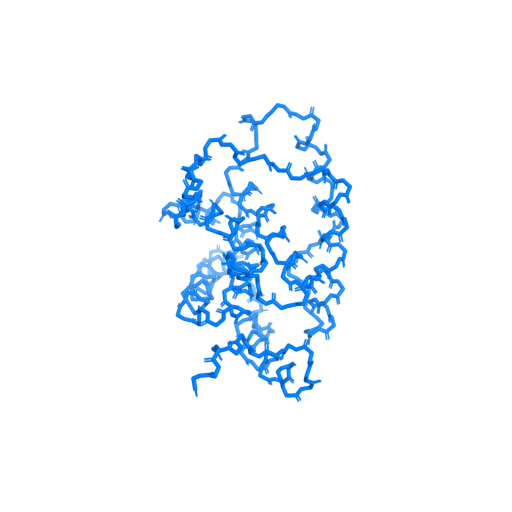8.282 -16.909 1.00 63.62 104 PRO A N 1
ATOM 815 C CA . PRO A 1 104 ? -2.593 -9.743 -16.813 1.00 63.62 104 PRO A CA 1
ATOM 816 C C . PRO A 1 104 ? -1.257 -10.505 -16.788 1.00 63.62 104 PRO A C 1
ATOM 818 O O . PRO A 1 104 ? -1.211 -11.663 -16.379 1.00 63.62 104 PRO A O 1
ATOM 821 N N . GLY A 1 105 ? -0.161 -9.850 -17.164 1.00 65.12 105 GLY A N 1
ATOM 822 C CA . GLY A 1 105 ? 1.181 -10.195 -16.720 1.00 65.12 105 GLY A CA 1
ATOM 823 C C . GLY A 1 105 ? 1.766 -8.954 -16.070 1.00 65.12 105 GLY A C 1
ATOM 824 O O . GLY A 1 105 ? 1.928 -7.944 -16.745 1.00 65.12 105 GLY A O 1
ATOM 825 N N . ILE A 1 106 ? 2.056 -8.995 -14.769 1.00 61.62 106 ILE A N 1
ATOM 826 C CA . ILE A 1 106 ? 2.762 -7.893 -14.112 1.00 61.62 106 ILE A CA 1
ATOM 827 C C . ILE A 1 106 ? 4.102 -7.751 -14.839 1.00 61.62 106 ILE A C 1
ATOM 829 O O . ILE A 1 106 ? 4.962 -8.625 -14.720 1.00 61.62 106 ILE A O 1
ATOM 833 N N . PHE A 1 107 ? 4.250 -6.701 -15.652 1.00 60.81 107 PHE A N 1
ATOM 834 C CA . PHE A 1 107 ? 5.411 -6.495 -16.517 1.00 60.81 107 PHE A CA 1
ATOM 835 C C . PHE A 1 107 ? 6.616 -6.042 -15.687 1.00 60.81 107 PHE A C 1
ATOM 837 O O . PHE A 1 107 ? 7.106 -4.920 -15.797 1.00 60.81 107 PHE A O 1
ATOM 844 N N . LEU A 1 108 ? 7.137 -6.965 -14.880 1.00 59.03 108 LEU A N 1
ATOM 845 C CA . LEU A 1 108 ? 8.353 -6.814 -14.078 1.00 59.03 108 LEU A CA 1
ATOM 846 C C . LEU A 1 108 ? 9.598 -6.559 -14.943 1.00 59.03 108 LEU A C 1
ATOM 848 O O . LEU A 1 108 ? 10.656 -6.253 -14.416 1.00 59.03 108 LEU A O 1
ATOM 852 N N . HIS A 1 109 ? 9.479 -6.649 -16.269 1.00 60.28 109 HIS A N 1
ATOM 853 C CA . HIS A 1 109 ? 10.532 -6.285 -17.211 1.00 60.28 109 HIS A CA 1
ATOM 854 C C . HIS A 1 109 ? 10.655 -4.773 -17.450 1.00 60.28 109 HIS A C 1
ATOM 856 O O . HIS A 1 109 ? 11.734 -4.328 -17.824 1.00 60.28 109 HIS A O 1
ATOM 862 N N . GLN A 1 110 ? 9.583 -3.991 -17.261 1.00 66.56 110 GLN A N 1
ATOM 863 C CA . GLN A 1 110 ? 9.600 -2.543 -17.517 1.00 66.56 110 GLN A CA 1
ATOM 864 C C . GLN A 1 110 ? 9.880 -1.746 -16.241 1.00 66.56 110 GLN A C 1
ATOM 866 O O . GLN A 1 110 ? 10.774 -0.907 -16.223 1.00 66.56 110 GLN A O 1
ATOM 871 N N . GLU A 1 111 ? 9.152 -2.045 -15.161 1.00 73.38 111 GLU A N 1
ATOM 872 C CA . GLU A 1 111 ? 9.261 -1.340 -13.877 1.00 73.38 111 GLU A CA 1
ATOM 873 C C . GLU A 1 111 ? 9.364 -2.354 -12.714 1.00 73.38 111 GLU A C 1
ATOM 875 O O . GLU A 1 111 ? 8.444 -2.462 -11.899 1.00 73.38 111 GLU A O 1
ATOM 880 N N . PRO A 1 112 ? 10.457 -3.148 -12.627 1.00 72.56 112 PRO A N 1
ATOM 881 C CA . PRO A 1 112 ? 10.579 -4.266 -11.682 1.00 72.56 112 PRO A CA 1
ATOM 882 C C . PRO A 1 112 ? 10.378 -3.853 -10.225 1.00 72.56 112 PRO A C 1
ATOM 884 O O . PRO A 1 112 ? 9.705 -4.552 -9.473 1.00 72.56 112 PRO A O 1
ATOM 887 N N . ILE A 1 113 ? 10.956 -2.717 -9.832 1.00 76.81 113 ILE A N 1
ATOM 888 C CA . ILE A 1 113 ? 10.910 -2.226 -8.452 1.00 76.81 113 ILE A CA 1
ATOM 889 C C . ILE A 1 113 ? 9.469 -1.862 -8.087 1.00 76.81 113 ILE A C 1
ATOM 891 O O . ILE A 1 113 ? 8.904 -2.468 -7.184 1.00 76.81 113 ILE A O 1
ATOM 895 N N . THR A 1 114 ? 8.830 -0.989 -8.867 1.00 79.88 114 THR A N 1
ATOM 896 C CA . THR A 1 114 ? 7.447 -0.553 -8.629 1.00 79.88 114 THR A CA 1
ATOM 897 C C . THR A 1 114 ? 6.443 -1.703 -8.692 1.00 79.88 114 THR A C 1
ATOM 899 O O . THR A 1 114 ? 5.487 -1.741 -7.918 1.00 79.88 114 THR A O 1
ATOM 902 N N . ALA A 1 115 ? 6.679 -2.705 -9.540 1.00 81.50 115 ALA A N 1
ATOM 903 C CA . ALA A 1 115 ? 5.858 -3.909 -9.562 1.00 81.50 115 ALA A CA 1
ATOM 904 C C . ALA A 1 115 ? 6.004 -4.741 -8.278 1.00 81.50 115 ALA A C 1
ATOM 906 O O . ALA A 1 115 ? 5.004 -5.233 -7.753 1.00 81.50 115 ALA A O 1
ATOM 907 N N . ILE A 1 116 ? 7.223 -4.888 -7.750 1.00 80.19 116 ILE A N 1
ATOM 908 C CA . ILE A 1 116 ? 7.465 -5.573 -6.473 1.00 80.19 116 ILE A CA 1
ATOM 909 C C . ILE A 1 116 ? 6.820 -4.797 -5.318 1.00 80.19 116 ILE A C 1
ATOM 911 O O . ILE A 1 116 ? 6.099 -5.405 -4.528 1.00 80.19 116 ILE A O 1
ATOM 915 N N . GLU A 1 117 ? 7.027 -3.480 -5.244 1.00 83.44 117 GLU A N 1
ATOM 916 C CA . GLU A 1 117 ? 6.437 -2.595 -4.225 1.00 83.44 117 GLU A CA 1
ATOM 917 C C . GLU A 1 117 ? 4.905 -2.717 -4.225 1.00 83.44 117 GLU A C 1
ATOM 919 O O . GLU A 1 117 ? 4.291 -3.017 -3.197 1.00 83.44 117 GLU A O 1
ATOM 924 N N . THR A 1 118 ? 4.292 -2.620 -5.409 1.00 87.69 118 THR A N 1
ATOM 925 C CA . THR A 1 118 ? 2.841 -2.765 -5.603 1.00 87.69 118 THR A CA 1
ATOM 926 C C . THR A 1 118 ? 2.333 -4.127 -5.128 1.00 87.69 118 THR A C 1
ATOM 928 O O . THR A 1 118 ? 1.363 -4.206 -4.373 1.00 87.69 118 THR A O 1
ATOM 931 N N . LEU A 1 119 ? 2.986 -5.222 -5.531 1.00 85.44 119 LEU A N 1
ATOM 932 C CA . LEU A 1 119 ? 2.577 -6.567 -5.120 1.00 85.44 119 LEU A CA 1
ATOM 933 C C . LEU A 1 119 ? 2.744 -6.790 -3.614 1.00 85.44 119 LEU A C 1
ATOM 935 O O . LEU A 1 119 ? 1.927 -7.490 -3.014 1.00 85.44 119 LEU A O 1
ATOM 939 N N . CYS A 1 120 ? 3.771 -6.203 -2.996 1.00 84.56 120 CYS A N 1
ATOM 940 C CA . CYS A 1 120 ? 3.968 -6.253 -1.550 1.00 84.56 120 CYS A CA 1
ATOM 941 C C . CYS A 1 120 ? 2.829 -5.534 -0.818 1.00 84.56 120 CYS A C 1
ATOM 943 O O . CYS A 1 120 ? 2.245 -6.108 0.101 1.00 84.56 120 CYS A O 1
ATOM 945 N N . LEU A 1 121 ? 2.460 -4.327 -1.256 1.00 87.69 121 LEU A N 1
ATOM 946 C CA . LEU A 1 121 ? 1.337 -3.572 -0.689 1.00 87.69 121 LEU A CA 1
ATOM 947 C C . LEU A 1 121 ? 0.015 -4.347 -0.804 1.00 87.69 121 LEU A C 1
ATOM 949 O O . LEU A 1 121 ? -0.718 -4.469 0.180 1.00 87.69 121 LEU A O 1
ATOM 953 N N . LEU A 1 122 ? -0.257 -4.940 -1.971 1.00 89.12 122 LEU A N 1
ATOM 954 C CA . LEU A 1 122 ? -1.440 -5.779 -2.192 1.00 89.12 122 LEU A CA 1
ATOM 955 C C . LEU A 1 122 ? -1.435 -7.041 -1.319 1.00 89.12 122 LEU A C 1
ATOM 957 O O . LEU A 1 122 ? -2.484 -7.437 -0.811 1.00 89.12 122 LEU A O 1
ATOM 961 N N . ALA A 1 123 ? -0.278 -7.680 -1.133 1.00 86.06 123 ALA A N 1
ATOM 962 C CA . ALA A 1 123 ? -0.150 -8.855 -0.276 1.00 86.06 123 ALA A CA 1
ATOM 963 C C . ALA A 1 123 ? -0.403 -8.520 1.199 1.00 86.06 123 ALA A C 1
ATOM 965 O O . ALA A 1 123 ? -1.105 -9.272 1.875 1.00 86.06 123 ALA A O 1
ATOM 966 N N . ILE A 1 124 ? 0.124 -7.390 1.680 1.00 84.31 124 ILE A N 1
ATOM 967 C CA . ILE A 1 124 ? -0.092 -6.914 3.051 1.00 84.31 124 ILE A CA 1
ATOM 968 C C . ILE A 1 124 ? -1.570 -6.585 3.263 1.00 84.31 124 ILE A C 1
ATOM 970 O O . ILE A 1 124 ? -2.151 -7.046 4.241 1.00 84.31 124 ILE A O 1
ATOM 974 N N . TYR A 1 125 ? -2.200 -5.863 2.328 1.00 88.31 125 TYR A N 1
ATOM 975 C CA . TYR A 1 125 ? -3.636 -5.588 2.396 1.00 88.31 125 TYR A CA 1
ATOM 976 C C . TYR A 1 125 ? -4.450 -6.886 2.429 1.00 88.31 125 TYR A C 1
ATOM 978 O O . TYR A 1 125 ? -5.281 -7.068 3.310 1.00 88.31 125 TYR A O 1
ATOM 986 N N . ALA A 1 126 ? -4.185 -7.814 1.502 1.00 86.12 126 ALA A N 1
ATOM 987 C CA . ALA A 1 126 ? -4.898 -9.086 1.422 1.00 86.12 126 ALA A CA 1
ATOM 988 C C . ALA A 1 126 ? -4.738 -9.920 2.701 1.00 86.12 126 ALA A C 1
ATOM 990 O O . ALA A 1 126 ? -5.705 -10.525 3.156 1.00 86.12 126 ALA A O 1
ATOM 991 N N . GLN A 1 127 ? -3.545 -9.939 3.299 1.00 83.62 127 GLN A N 1
ATOM 992 C CA . GLN A 1 127 ? -3.339 -10.584 4.592 1.00 83.62 127 GLN A CA 1
ATOM 993 C C . GLN A 1 127 ? -4.174 -9.912 5.684 1.00 83.62 127 GLN A C 1
ATOM 995 O O . GLN A 1 127 ? -4.777 -10.605 6.498 1.00 83.62 127 GLN A O 1
ATOM 1000 N N . ALA A 1 128 ? -4.229 -8.582 5.675 1.00 81.25 128 ALA A N 1
ATOM 1001 C CA . ALA A 1 128 ? -4.914 -7.796 6.686 1.00 81.25 128 ALA A CA 1
ATOM 1002 C C . ALA A 1 128 ? -6.433 -7.953 6.715 1.00 81.25 128 ALA A C 1
ATOM 1004 O O . ALA A 1 128 ? -7.059 -7.702 7.742 1.00 81.25 128 ALA A O 1
ATOM 1005 N N . VAL A 1 129 ? -7.009 -8.385 5.597 1.00 83.81 129 VAL A N 1
ATOM 1006 C CA . VAL A 1 129 ? -8.444 -8.645 5.446 1.00 83.81 129 VAL A CA 1
ATOM 1007 C C . VAL A 1 129 ? -8.768 -10.142 5.366 1.00 83.81 129 VAL A C 1
ATOM 1009 O O . VAL A 1 129 ? -9.804 -10.521 4.825 1.00 83.81 129 VAL A O 1
ATOM 1012 N N . ASP A 1 130 ? -7.864 -10.999 5.853 1.00 81.69 130 ASP A N 1
ATOM 1013 C CA . ASP A 1 130 ? -8.009 -12.463 5.903 1.00 81.69 130 ASP A CA 1
ATOM 1014 C C . ASP A 1 130 ? -8.146 -13.151 4.519 1.00 81.69 130 ASP A C 1
ATOM 1016 O O . ASP A 1 130 ? -8.574 -14.301 4.385 1.00 81.69 130 ASP A O 1
ATOM 1020 N N . MET A 1 131 ? -7.690 -12.495 3.444 1.00 81.94 131 MET A N 1
ATOM 1021 C CA . MET A 1 131 ? -7.610 -13.047 2.083 1.00 81.94 131 MET A CA 1
ATOM 1022 C C . MET A 1 131 ? -6.287 -13.800 1.847 1.00 81.94 131 MET A C 1
ATOM 1024 O O . MET A 1 131 ? -5.591 -13.592 0.846 1.00 81.94 131 MET A O 1
ATOM 1028 N N . HIS A 1 132 ? -5.936 -14.729 2.740 1.00 78.12 132 HIS A N 1
ATOM 1029 C CA . HIS A 1 132 ? -4.624 -15.395 2.750 1.00 78.12 132 HIS A CA 1
ATOM 1030 C C . HIS A 1 132 ? -4.242 -16.046 1.412 1.00 78.12 132 HIS A C 1
ATOM 1032 O O . HIS A 1 132 ? -3.096 -15.954 0.982 1.00 78.12 132 HIS A O 1
ATOM 1038 N N . ARG A 1 133 ? -5.191 -16.672 0.698 1.00 79.62 133 ARG A N 1
ATOM 1039 C CA . ARG A 1 133 ? -4.917 -17.292 -0.618 1.00 79.62 133 ARG A CA 1
ATOM 1040 C C . ARG A 1 133 ? -4.394 -16.278 -1.639 1.00 79.62 133 ARG A C 1
ATOM 1042 O O . ARG A 1 133 ? -3.496 -16.606 -2.413 1.00 79.62 133 ARG A O 1
ATOM 1049 N N . VAL A 1 134 ? -4.943 -15.065 -1.617 1.00 81.38 134 VAL A N 1
ATOM 1050 C CA . VAL A 1 134 ? -4.549 -13.959 -2.498 1.00 81.38 134 VAL A CA 1
ATOM 1051 C C . VAL A 1 134 ? -3.190 -13.407 -2.071 1.00 81.38 134 VAL A C 1
ATOM 1053 O O . VAL A 1 134 ? -2.309 -13.256 -2.915 1.00 81.38 134 VAL A O 1
ATOM 1056 N N . ALA A 1 135 ? -2.967 -13.230 -0.765 1.00 79.31 135 ALA A N 1
ATOM 1057 C CA . ALA A 1 135 ? -1.664 -12.830 -0.233 1.00 79.31 135 ALA A CA 1
ATOM 1058 C C . ALA A 1 135 ? -0.548 -13.815 -0.638 1.00 79.31 135 ALA A C 1
ATOM 1060 O O . ALA A 1 135 ? 0.477 -13.410 -1.191 1.00 79.31 135 ALA A O 1
ATOM 1061 N N . TYR A 1 136 ? -0.776 -15.125 -0.469 1.00 76.25 136 TYR A N 1
ATOM 1062 C CA . TYR A 1 136 ? 0.162 -16.172 -0.890 1.00 76.25 136 TYR A CA 1
ATOM 1063 C C . TYR A 1 136 ? 0.428 -16.164 -2.396 1.00 76.25 136 TYR A C 1
ATOM 1065 O O . TYR A 1 136 ? 1.541 -16.480 -2.824 1.00 76.25 136 TYR A O 1
ATOM 1073 N N . LEU A 1 137 ? -0.577 -15.841 -3.212 1.00 83.25 137 LEU A N 1
ATOM 1074 C CA . LEU A 1 137 ? -0.407 -15.727 -4.655 1.00 83.25 137 LEU A CA 1
ATOM 1075 C C . LEU A 1 137 ? 0.530 -14.569 -5.008 1.00 83.25 137 LEU A C 1
ATOM 1077 O O . LEU A 1 137 ? 1.506 -14.804 -5.716 1.00 83.25 137 LEU A O 1
ATOM 1081 N N . TYR A 1 138 ? 0.313 -13.371 -4.461 1.00 82.12 138 TYR A N 1
ATOM 1082 C CA . TYR A 1 138 ? 1.184 -12.219 -4.723 1.00 82.12 138 TYR A CA 1
ATOM 1083 C C . TYR A 1 138 ? 2.611 -12.433 -4.225 1.00 82.12 138 TYR A C 1
ATOM 1085 O O . TYR A 1 138 ? 3.561 -12.216 -4.974 1.00 82.12 138 TYR A O 1
ATOM 1093 N N . VAL A 1 139 ? 2.773 -12.966 -3.015 1.00 77.50 139 VAL A N 1
ATOM 1094 C CA . VAL A 1 139 ? 4.081 -13.345 -2.460 1.00 77.50 139 VAL A CA 1
ATOM 1095 C C . VAL A 1 139 ? 4.835 -14.315 -3.372 1.00 77.50 139 VAL A C 1
ATOM 1097 O O . VAL A 1 139 ? 6.040 -14.162 -3.610 1.00 77.50 139 VAL A O 1
ATOM 1100 N N . ARG A 1 140 ? 4.139 -15.332 -3.889 1.00 77.19 140 ARG A N 1
ATOM 1101 C CA . ARG A 1 140 ? 4.734 -16.309 -4.804 1.00 77.19 140 ARG A CA 1
ATOM 1102 C C . ARG A 1 140 ? 5.137 -15.647 -6.113 1.00 77.19 140 ARG A C 1
ATOM 1104 O O . ARG A 1 140 ? 6.235 -15.913 -6.596 1.00 77.19 140 ARG A O 1
ATOM 1111 N N . THR A 1 141 ? 4.285 -14.779 -6.654 1.00 79.56 141 THR A N 1
ATOM 1112 C CA . THR A 1 141 ? 4.573 -14.001 -7.861 1.00 79.56 141 THR A CA 1
ATOM 1113 C C . THR A 1 141 ? 5.826 -13.154 -7.669 1.00 79.56 141 THR A C 1
ATOM 1115 O O . THR A 1 141 ? 6.737 -13.252 -8.486 1.00 79.56 141 THR A O 1
ATOM 1118 N N . ILE A 1 142 ? 5.947 -12.419 -6.562 1.00 74.50 142 ILE A N 1
ATOM 1119 C CA . ILE A 1 142 ? 7.157 -11.651 -6.230 1.00 74.50 142 ILE A CA 1
ATOM 1120 C C . ILE A 1 142 ? 8.391 -12.568 -6.203 1.00 74.50 142 ILE A C 1
ATOM 1122 O O . ILE A 1 142 ? 9.383 -12.299 -6.874 1.00 74.50 142 ILE A O 1
ATOM 1126 N N . SER A 1 143 ? 8.311 -13.694 -5.487 1.00 70.50 143 SER A N 1
ATOM 1127 C CA . SER A 1 143 ? 9.431 -14.634 -5.300 1.00 70.50 143 SER A CA 1
ATOM 1128 C C . SER A 1 143 ? 9.870 -15.327 -6.596 1.00 70.50 143 SER A C 1
ATOM 1130 O O . SER A 1 143 ? 11.038 -15.691 -6.758 1.00 70.50 143 SER A O 1
ATOM 1132 N N . HIS A 1 144 ? 8.928 -15.573 -7.506 1.00 71.06 144 HIS A N 1
ATOM 1133 C CA . HIS A 1 144 ? 9.208 -16.109 -8.835 1.00 71.06 144 HIS A CA 1
ATOM 1134 C C . HIS A 1 144 ? 10.003 -15.095 -9.665 1.00 71.06 144 HIS A C 1
ATOM 1136 O O . HIS A 1 144 ? 11.067 -15.419 -10.189 1.00 71.06 144 HIS A O 1
ATOM 1142 N N . HIS A 1 145 ? 9.529 -13.851 -9.719 1.00 68.19 145 HIS A N 1
ATOM 1143 C CA . HIS A 1 145 ? 10.138 -12.819 -10.555 1.00 68.19 145 HIS A CA 1
ATOM 1144 C C . HIS A 1 145 ? 11.447 -12.267 -9.984 1.00 68.19 145 HIS A C 1
ATOM 1146 O O . HIS A 1 145 ? 12.381 -11.955 -10.723 1.00 68.19 145 HIS A O 1
ATOM 1152 N N . GLY A 1 146 ? 11.557 -12.226 -8.660 1.00 64.94 146 GLY A N 1
ATOM 1153 C CA . GLY A 1 146 ? 12.786 -11.913 -7.950 1.00 64.94 146 GLY A CA 1
ATOM 1154 C C . GLY A 1 146 ? 13.952 -12.820 -8.311 1.00 64.94 146 GLY A C 1
ATOM 1155 O O . GLY A 1 146 ? 15.060 -12.353 -8.571 1.00 64.94 146 GLY A O 1
ATOM 1156 N N . ARG A 1 147 ? 13.681 -14.128 -8.378 1.00 62.59 147 ARG A N 1
ATOM 1157 C CA . ARG A 1 147 ? 14.668 -15.123 -8.805 1.00 62.59 147 ARG A CA 1
ATOM 1158 C C . ARG A 1 147 ? 15.034 -14.964 -10.273 1.00 62.59 147 ARG A C 1
ATOM 1160 O O . ARG A 1 147 ? 16.218 -14.997 -10.579 1.00 62.59 147 ARG A O 1
ATOM 1167 N N . SER A 1 148 ? 14.070 -14.725 -11.166 1.00 64.12 148 SER A N 1
ATOM 1168 C CA . SER A 1 148 ? 14.402 -14.471 -12.576 1.00 64.12 148 SER A CA 1
ATOM 1169 C C . SER A 1 148 ? 15.247 -13.209 -12.767 1.00 64.12 148 SER A C 1
ATOM 1171 O O . SER A 1 148 ? 16.137 -13.207 -13.608 1.00 64.12 148 SER A O 1
ATOM 1173 N N . HIS A 1 149 ? 15.020 -12.159 -11.971 1.00 58.56 149 HIS A N 1
ATOM 1174 C CA . HIS A 1 149 ? 15.798 -10.920 -12.047 1.00 58.56 149 HIS A CA 1
ATOM 1175 C C . HIS A 1 149 ? 17.214 -11.078 -11.468 1.00 58.56 149 HIS A C 1
ATOM 1177 O O . HIS A 1 149 ? 18.173 -10.572 -12.045 1.00 58.56 149 HIS A O 1
ATOM 1183 N N . SER A 1 150 ? 17.361 -11.794 -10.348 1.00 59.50 150 SER A N 1
ATOM 1184 C CA . SER A 1 150 ? 18.665 -12.094 -9.736 1.00 59.50 150 SER A CA 1
ATOM 1185 C C . SER A 1 150 ? 19.527 -12.980 -10.641 1.00 59.50 150 SER A C 1
ATOM 1187 O O . SER A 1 150 ? 20.679 -12.643 -10.894 1.00 59.50 150 SER A O 1
ATOM 1189 N N . LEU A 1 151 ? 18.942 -14.037 -11.221 1.00 55.94 151 LEU A N 1
ATOM 1190 C CA . LEU A 1 151 ? 19.624 -14.917 -12.179 1.00 55.94 151 LEU A CA 1
ATOM 1191 C C . LEU A 1 151 ? 20.031 -14.194 -13.473 1.00 55.94 151 LEU A C 1
ATOM 1193 O O . LEU A 1 151 ? 21.014 -14.580 -14.095 1.00 55.94 151 LEU A O 1
ATOM 1197 N N . ALA A 1 152 ? 19.284 -13.166 -13.888 1.00 59.28 152 ALA A N 1
ATOM 1198 C CA . ALA A 1 152 ? 19.588 -12.395 -15.092 1.00 59.28 152 ALA A CA 1
ATOM 1199 C C . ALA A 1 152 ? 20.677 -11.330 -14.884 1.00 59.28 152 ALA A C 1
ATOM 1201 O O . ALA A 1 152 ? 21.373 -10.997 -15.838 1.00 59.28 152 ALA A O 1
ATOM 1202 N N . ASN A 1 153 ? 20.818 -10.792 -13.668 1.00 57.72 153 ASN A N 1
ATOM 1203 C CA . ASN A 1 153 ? 21.680 -9.635 -13.402 1.00 57.72 153 ASN A CA 1
ATOM 1204 C C . ASN A 1 153 ? 22.877 -9.930 -12.480 1.00 57.72 153 ASN A C 1
ATOM 1206 O O . ASN A 1 153 ? 23.591 -8.997 -12.129 1.00 57.72 153 ASN A O 1
ATOM 1210 N N . ASP A 1 154 ? 23.090 -11.189 -12.074 1.00 50.91 154 ASP A N 1
ATOM 1211 C CA . ASP A 1 154 ? 24.155 -11.617 -11.140 1.00 50.91 154 ASP A CA 1
ATOM 1212 C C . ASP A 1 154 ? 24.214 -10.757 -9.858 1.00 50.91 154 ASP A C 1
ATOM 1214 O O . ASP A 1 154 ? 25.256 -10.515 -9.250 1.00 50.91 154 ASP A O 1
ATOM 1218 N N . VAL A 1 155 ? 23.049 -10.238 -9.459 1.00 54.03 155 VAL A N 1
ATOM 1219 C CA . VAL A 1 155 ? 22.862 -9.494 -8.218 1.00 54.03 155 VAL A CA 1
ATOM 1220 C C . VAL A 1 155 ? 22.312 -10.481 -7.208 1.00 54.03 155 VAL A C 1
ATOM 1222 O O . VAL A 1 155 ? 21.225 -11.031 -7.414 1.00 54.03 155 VAL A O 1
ATOM 1225 N N . ASP A 1 156 ? 23.039 -10.682 -6.111 1.00 46.31 156 ASP A N 1
ATOM 1226 C CA . ASP A 1 156 ? 22.563 -11.407 -4.934 1.00 46.31 156 ASP A CA 1
ATOM 1227 C C . ASP A 1 156 ? 21.415 -10.609 -4.295 1.00 46.31 156 ASP A C 1
ATOM 1229 O O . ASP A 1 156 ? 21.588 -9.783 -3.392 1.00 46.31 156 ASP A O 1
ATOM 1233 N N . PHE A 1 157 ? 20.217 -10.773 -4.860 1.00 48.25 157 PHE A N 1
ATOM 1234 C CA . PHE A 1 157 ? 18.996 -10.174 -4.355 1.00 48.25 157 PHE A CA 1
ATOM 1235 C C . PHE A 1 157 ? 18.633 -10.942 -3.085 1.00 48.25 157 PHE A C 1
ATOM 1237 O O . PHE A 1 157 ? 17.900 -11.933 -3.117 1.00 48.25 157 PHE A O 1
ATOM 1244 N N . ARG A 1 158 ? 19.216 -10.521 -1.958 1.00 45.75 158 ARG A N 1
ATOM 1245 C CA . ARG A 1 158 ? 19.011 -11.143 -0.647 1.00 45.75 158 ARG A CA 1
ATOM 1246 C C . ARG A 1 158 ? 17.569 -10.953 -0.181 1.00 45.75 158 ARG A C 1
ATOM 1248 O O . ARG A 1 158 ? 17.226 -10.001 0.513 1.00 45.75 158 ARG A O 1
ATOM 1255 N N . TRP A 1 159 ? 16.736 -11.935 -0.516 1.00 47.53 159 TRP A N 1
ATOM 1256 C CA . TRP A 1 159 ? 15.386 -12.160 0.013 1.00 47.53 159 TRP A CA 1
ATOM 1257 C C . TRP A 1 159 ? 15.365 -12.559 1.502 1.00 47.53 159 TRP A C 1
ATOM 1259 O O . TRP A 1 159 ? 14.296 -12.834 2.041 1.00 47.53 159 TRP A O 1
ATOM 1269 N N . GLU A 1 160 ? 16.511 -12.596 2.192 1.00 39.22 160 GLU A N 1
ATOM 1270 C CA . GLU A 1 160 ? 16.674 -13.146 3.552 1.00 39.22 160 GLU A CA 1
ATOM 1271 C C . GLU A 1 160 ? 15.860 -12.419 4.647 1.00 39.22 160 GLU A C 1
ATOM 1273 O O . GLU A 1 160 ? 15.770 -12.900 5.773 1.00 39.22 160 GLU A O 1
ATOM 1278 N N . LYS A 1 161 ? 15.178 -11.312 4.318 1.00 44.75 161 LYS A N 1
ATOM 1279 C CA . LYS A 1 161 ? 14.156 -10.647 5.153 1.00 44.75 161 LYS A CA 1
ATOM 1280 C C . LYS A 1 161 ? 12.761 -10.697 4.514 1.00 44.75 161 LYS A C 1
ATOM 1282 O O . LYS A 1 161 ? 12.074 -9.686 4.416 1.00 44.75 161 LYS A O 1
ATOM 1287 N N . HIS A 1 162 ? 12.384 -11.875 4.025 1.00 50.84 162 HIS A N 1
ATOM 1288 C CA . HIS A 1 162 ? 11.134 -12.208 3.338 1.00 50.84 162 HIS A CA 1
ATOM 1289 C C . HIS A 1 162 ? 9.923 -11.347 3.765 1.00 50.84 162 HIS A C 1
ATOM 1291 O O . HIS A 1 162 ? 9.407 -11.562 4.862 1.00 50.84 162 HIS A O 1
ATOM 1297 N N . PRO A 1 163 ? 9.353 -10.494 2.892 1.00 51.03 163 PRO A N 1
ATOM 1298 C CA . PRO A 1 163 ? 8.058 -9.862 3.157 1.00 51.03 163 PRO A CA 1
ATOM 1299 C C . PRO A 1 163 ? 6.953 -10.915 3.336 1.00 51.03 163 PRO A C 1
ATOM 1301 O O . PRO A 1 163 ? 6.018 -10.699 4.082 1.00 51.03 163 PRO A O 1
ATOM 1304 N N . ALA A 1 164 ? 7.106 -12.104 2.744 1.00 46.09 164 ALA A N 1
ATOM 1305 C CA . ALA A 1 164 ? 6.264 -13.280 2.972 1.00 46.09 164 ALA A CA 1
ATOM 1306 C C . ALA A 1 164 ? 6.284 -13.802 4.417 1.00 46.09 164 ALA A C 1
ATOM 1308 O O . ALA A 1 164 ? 5.240 -14.100 4.988 1.00 46.09 164 ALA A O 1
ATOM 1309 N N . LEU A 1 165 ? 7.487 -13.937 4.986 1.00 48.88 165 LEU A N 1
ATOM 1310 C CA . LEU A 1 165 ? 7.686 -14.363 6.365 1.00 48.88 165 LEU A CA 1
ATOM 1311 C C . LEU A 1 165 ? 7.291 -13.223 7.285 1.00 48.88 165 LEU A C 1
ATOM 1313 O O . LEU A 1 165 ? 6.589 -13.481 8.232 1.00 48.88 165 LEU A O 1
ATOM 1317 N N . LEU A 1 166 ? 7.596 -11.970 6.956 1.00 53.19 166 LEU A N 1
ATOM 1318 C CA . LEU A 1 166 ? 7.112 -10.807 7.690 1.00 53.19 166 LEU A CA 1
ATOM 1319 C C . LEU A 1 166 ? 5.575 -10.762 7.756 1.00 53.19 166 LEU A C 1
ATOM 1321 O O . LEU A 1 166 ? 5.006 -10.627 8.832 1.00 53.19 166 LEU A O 1
ATOM 1325 N N . VAL A 1 167 ? 4.896 -10.941 6.622 1.00 54.38 167 VAL A N 1
ATOM 1326 C CA . VAL A 1 167 ? 3.430 -10.985 6.518 1.00 54.38 167 VAL A CA 1
ATOM 1327 C C . VAL A 1 167 ? 2.849 -12.204 7.240 1.00 54.38 167 VAL A C 1
ATOM 1329 O O . VAL A 1 167 ? 1.743 -12.122 7.750 1.00 54.38 167 VAL A O 1
ATOM 1332 N N . ALA A 1 168 ? 3.565 -13.325 7.331 1.00 50.06 168 ALA A N 1
ATOM 1333 C CA . ALA A 1 168 ? 3.082 -14.512 8.036 1.00 50.06 168 ALA A CA 1
ATOM 1334 C C . ALA A 1 168 ? 3.420 -14.497 9.542 1.00 50.06 168 ALA A C 1
ATOM 1336 O O . ALA A 1 168 ? 2.531 -14.620 10.379 1.00 50.06 168 ALA A O 1
ATOM 1337 N N . THR A 1 169 ? 4.688 -14.327 9.915 1.00 52.31 169 THR A N 1
ATOM 1338 C CA . THR A 1 169 ? 5.170 -14.360 11.303 1.00 52.31 169 THR A CA 1
ATOM 1339 C C . THR A 1 169 ? 4.775 -13.104 12.063 1.00 52.31 169 THR A C 1
ATOM 1341 O O . THR A 1 169 ? 4.180 -13.213 13.132 1.00 52.31 169 THR A O 1
ATOM 1344 N N . LYS A 1 170 ? 5.002 -11.911 11.501 1.00 56.22 170 LYS A N 1
ATOM 1345 C CA . LYS A 1 170 ? 4.723 -10.668 12.230 1.00 56.22 170 LYS A CA 1
ATOM 1346 C C . LYS A 1 170 ? 3.255 -10.278 12.256 1.00 56.22 170 LYS A C 1
ATOM 1348 O O . LYS A 1 170 ? 2.847 -9.569 13.166 1.00 56.22 170 LYS A O 1
ATOM 1353 N N . TRP A 1 171 ? 2.447 -10.752 11.310 1.00 54.22 171 TRP A N 1
ATOM 1354 C CA . TRP A 1 171 ? 0.992 -10.591 11.390 1.00 54.22 171 TRP A CA 1
ATOM 1355 C C . TRP A 1 171 ? 0.398 -11.427 12.521 1.00 54.22 171 TRP A C 1
ATOM 1357 O O . TRP A 1 171 ? -0.454 -10.949 13.263 1.00 54.22 171 TRP A O 1
ATOM 1367 N N . THR A 1 172 ? 0.906 -12.649 12.702 1.00 49.78 172 THR A N 1
ATOM 1368 C CA . THR A 1 172 ? 0.504 -13.522 13.812 1.00 49.78 172 THR A CA 1
ATOM 1369 C C . THR A 1 172 ? 0.888 -12.901 15.161 1.00 49.78 172 THR A C 1
ATOM 1371 O O . THR A 1 172 ? 0.072 -12.889 16.080 1.00 49.78 172 THR A O 1
ATOM 1374 N N . GLU A 1 173 ? 2.081 -12.307 15.262 1.00 49.50 173 GLU A N 1
ATOM 1375 C CA . GLU A 1 173 ? 2.529 -11.548 16.444 1.00 49.50 173 GLU A CA 1
ATOM 1376 C C . GLU A 1 173 ? 1.697 -10.266 16.659 1.00 49.50 173 GLU A C 1
ATOM 1378 O O . GLU A 1 173 ? 1.211 -10.017 17.758 1.00 49.50 173 GLU A O 1
ATOM 1383 N N . ALA A 1 174 ? 1.427 -9.487 15.605 1.00 52.03 174 ALA A N 1
ATOM 1384 C CA . ALA A 1 174 ? 0.615 -8.268 15.686 1.00 52.03 174 ALA A CA 1
ATOM 1385 C C . ALA A 1 174 ? -0.862 -8.539 16.042 1.00 52.03 174 ALA A C 1
ATOM 1387 O O . ALA A 1 174 ? -1.508 -7.690 16.668 1.00 52.03 174 ALA A O 1
ATOM 1388 N N . GLN A 1 175 ? -1.399 -9.711 15.676 1.00 51.56 175 GLN A N 1
ATOM 1389 C CA . GLN A 1 175 ? -2.698 -10.195 16.155 1.00 51.56 175 GLN A CA 1
ATOM 1390 C C . GLN A 1 175 ? -2.671 -10.547 17.646 1.00 51.56 175 GLN A C 1
ATOM 1392 O O . GLN A 1 175 ? -3.627 -10.243 18.360 1.00 51.56 175 GLN 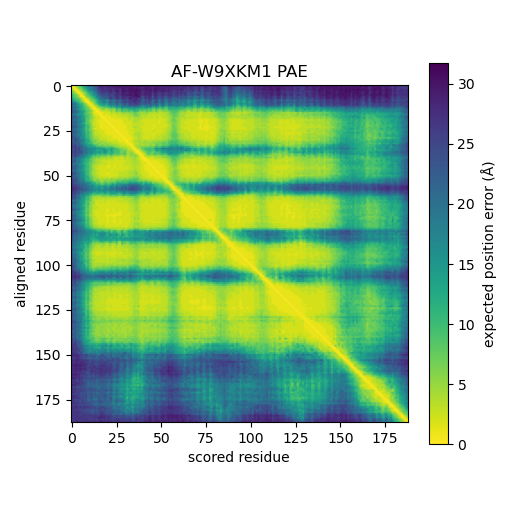A O 1
ATOM 1397 N N . GLN A 1 176 ? -1.588 -11.167 18.122 1.00 49.38 176 GLN A N 1
ATOM 1398 C CA . GLN A 1 176 ? -1.418 -11.536 19.533 1.00 49.38 176 GLN A CA 1
ATOM 1399 C C . GLN A 1 176 ? -1.238 -10.309 20.437 1.00 49.38 176 GLN A C 1
ATOM 1401 O O . GLN A 1 176 ? -1.824 -10.261 21.518 1.00 49.38 176 GLN A O 1
ATOM 1406 N N . ASP A 1 177 ? -0.539 -9.279 19.959 1.00 49.66 177 ASP A N 1
ATOM 1407 C CA . ASP A 1 177 ? -0.335 -8.009 20.671 1.00 49.66 177 ASP A CA 1
ATOM 1408 C C . ASP A 1 177 ? -1.560 -7.072 20.624 1.00 49.66 177 ASP A C 1
ATOM 1410 O O . ASP A 1 177 ? -1.528 -5.952 21.144 1.00 49.66 177 ASP A O 1
ATOM 1414 N N . GLY A 1 178 ? -2.657 -7.492 19.980 1.00 49.69 178 GLY A N 1
ATOM 1415 C CA . GLY A 1 178 ? -3.883 -6.700 19.859 1.00 49.69 178 GLY A CA 1
ATOM 1416 C C . GLY A 1 178 ? -3.739 -5.445 18.990 1.00 49.69 178 GLY A C 1
ATOM 1417 O O . GLY A 1 178 ? -4.591 -4.556 19.056 1.00 49.69 178 GLY A O 1
ATOM 1418 N N . ILE A 1 179 ? -2.682 -5.366 18.175 1.00 50.56 179 ILE A N 1
ATOM 1419 C CA . ILE A 1 179 ? -2.443 -4.275 17.219 1.00 50.56 179 ILE A CA 1
ATOM 1420 C C . ILE A 1 179 ? -3.429 -4.390 16.047 1.00 50.56 179 ILE A C 1
ATOM 1422 O O . ILE A 1 179 ? -3.951 -3.374 15.588 1.00 50.56 179 ILE A O 1
ATOM 1426 N N . PHE A 1 180 ? -3.7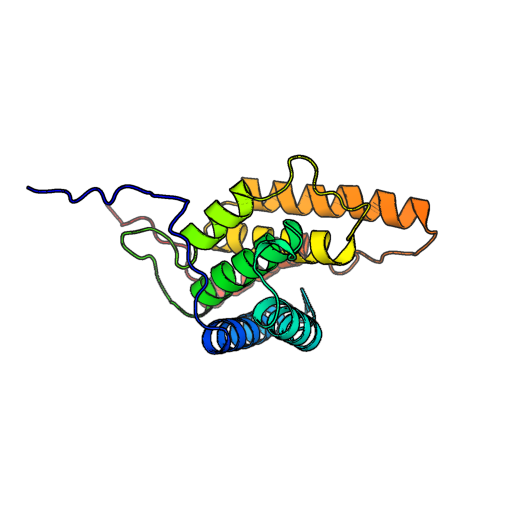43 -5.622 15.633 1.00 45.97 180 PHE A N 1
ATOM 1427 C CA . PHE A 1 180 ? -4.824 -5.951 14.703 1.00 45.97 180 PHE A CA 1
ATOM 1428 C C . PHE A 1 180 ? -5.749 -6.980 15.346 1.00 45.97 180 PHE A C 1
ATOM 1430 O O . PHE A 1 180 ? -5.300 -8.035 15.781 1.00 45.97 180 PHE A O 1
ATOM 1437 N N . ARG A 1 181 ? -7.054 -6.704 15.407 1.00 46.00 181 ARG A N 1
ATOM 1438 C CA . ARG A 1 181 ? -8.030 -7.767 15.677 1.00 46.00 181 ARG A CA 1
ATOM 1439 C C . ARG A 1 181 ? -8.405 -8.411 14.343 1.00 46.00 181 ARG A C 1
ATOM 1441 O O . ARG A 1 181 ? -8.589 -7.656 13.386 1.00 46.00 181 ARG A O 1
ATOM 1448 N N . PRO A 1 182 ? -8.532 -9.751 14.270 1.00 44.62 182 PRO A N 1
ATOM 1449 C CA . PRO A 1 182 ? -9.147 -10.379 13.107 1.00 44.62 182 PRO A CA 1
ATOM 1450 C C . PRO A 1 182 ? -10.500 -9.716 12.869 1.00 44.62 182 PRO A C 1
ATOM 1452 O O . PRO A 1 182 ? -11.155 -9.286 13.830 1.00 44.62 182 PRO A O 1
ATOM 1455 N N . ILE A 1 183 ? -10.894 -9.599 11.604 1.00 48.28 183 ILE A N 1
ATOM 1456 C CA . ILE A 1 183 ? -12.232 -9.140 11.253 1.00 48.28 183 ILE A CA 1
ATOM 1457 C C . ILE A 1 183 ? -13.183 -10.189 11.822 1.00 48.28 183 ILE A C 1
ATOM 1459 O O . ILE A 1 183 ? -13.403 -11.239 11.227 1.00 48.28 183 ILE A O 1
ATOM 1463 N N . SER A 1 184 ? -13.681 -9.943 13.033 1.00 41.34 184 SER A N 1
ATOM 1464 C CA . SER A 1 184 ? -14.648 -10.815 13.669 1.00 41.34 184 SER A CA 1
ATOM 1465 C C . SER A 1 184 ? -15.816 -10.945 12.704 1.00 41.34 184 SER A C 1
ATOM 1467 O O . SER A 1 184 ? -16.488 -9.955 12.406 1.00 41.34 184 SER A O 1
ATOM 1469 N N . THR A 1 185 ? -16.071 -12.160 12.223 1.00 41.41 185 THR A N 1
ATOM 1470 C CA . THR A 1 185 ? -17.412 -12.510 11.771 1.00 41.41 185 THR A CA 1
ATOM 1471 C C . THR A 1 185 ? -18.377 -12.091 12.879 1.00 41.41 185 THR A C 1
ATOM 1473 O O . THR A 1 185 ? -18.054 -12.318 14.053 1.00 41.41 185 THR A O 1
ATOM 1476 N N . PRO A 1 186 ? -19.512 -11.444 12.554 1.00 31.95 186 PRO A N 1
ATOM 1477 C CA . PRO A 1 186 ? -20.537 -11.213 13.554 1.00 31.95 186 PRO A CA 1
ATOM 1478 C C . PRO A 1 186 ? -20.817 -12.559 14.224 1.00 31.95 186 PRO A C 1
ATOM 1480 O O . PRO A 1 186 ? -21.028 -13.558 13.540 1.00 31.95 186 PRO A O 1
ATOM 1483 N N . LEU A 1 187 ? -20.675 -12.587 15.547 1.00 35.84 187 LEU A N 1
ATOM 1484 C CA . LEU A 1 187 ? -21.101 -13.711 16.363 1.00 35.84 187 LEU A CA 1
ATOM 1485 C C . LEU A 1 187 ? -22.612 -13.852 16.154 1.00 35.84 187 LEU A C 1
ATOM 1487 O O . LEU A 1 187 ? -23.353 -12.950 16.549 1.00 35.84 187 LEU A O 1
ATOM 1491 N N . ASP A 1 188 ? -23.018 -14.935 15.494 1.00 35.50 188 ASP A N 1
ATOM 1492 C CA . ASP A 1 188 ? -24.350 -15.521 15.659 1.00 35.50 188 ASP A CA 1
ATOM 1493 C C . ASP A 1 188 ? -24.464 -16.158 17.056 1.00 35.50 188 ASP A C 1
ATOM 1495 O O . ASP A 1 188 ? -23.461 -16.760 17.521 1.00 35.50 188 ASP A O 1
#

Sequence (188 aa):
MHQDQIPWDPSAFSLPPNDYIAHLVQVTDYHINRIGNCSVFDPTVFLEKLARTSSRSPPEASELWQVEQLSVIALGKLLLERGVTSLGPPGVREFLHGIKKLPPGIFLHQEPITAIETLCLLAIYAQAVDMHRVAYLYVRTISHHGRSHSLANDVDFRWEKHPALLVATKWTEAQQDGIFRPISTPLD